Protein AF-A0A2D5PAM2-F1 (afdb_monomer_lite)

Secondary structure (DSSP, 8-state):
--SEEEEEEEEEEEEEE--TTS-SEEEEEEEEEEEEEETTPPTT--TTSHHHHHHHHHHHHHHTTTT-TTSPPEEEEEEEEEEEETTEEEEEEEEEE---TT--TT-TTTT-EEEEEEEEEETTEEEEEEEEEEE-SSHHHHHHHHHHHHHHHHHH------HHHHHHHHHHHHH-TT----S--PPP---PPEEEE--GGGT--SEEEEE--SPPPPPP-

Foldseek 3Di:
DDQKDKDWPDKDKDFADDPPVVPHTQKMKIKTKIKIFGPPQDPPFFCLFQQQVVLVVLLVVCCVAQVPLVDAHWWDFAPWAWDDDPPWIKTKGKIAGDDDPPDDCQDQSRLWIWIWIWTGQIRGIIIIIIIGMRGHPVSVVRNVVSVVVVVVVSVPDDDDHDPVSVVVSVVSCVVPVPGHHDRDDDIDPDDHFDWDQDDVVVVDDRIDTPGDDDDRRDRDD

Radius of gyration: 19.03 Å; chains: 1; bounding box: 45×53×52 Å

Sequence (221 aa):
DFLFNGLLPLRRNWELLGPFWHGQYLGRTEFSIVVERVDCLPEGMSCLNPDHFEQVILRFLFDKGPDSPDLIKKIAPVNWQVKQIGNQPWVLFEQRVWVKEGVPDRDITVANFRAYAATAIDDRYFLLLDFRNFGYTPSDISIANMNALKDQVIDSIRWQLSDAAQNRLKEVKDLWPDAKLSQHREPEDWVYPEWRDGDKQKGEPHIVILKRNTPPPEFEI

Structure (mmCIF, N/CA/C/O backbone):
data_AF-A0A2D5PAM2-F1
#
_entry.id   AF-A0A2D5PAM2-F1
#
loop_
_atom_site.group_PDB
_atom_site.id
_atom_site.type_symbol
_atom_site.label_atom_id
_atom_site.label_alt_id
_atom_site.label_comp_id
_atom_site.label_asym_id
_atom_site.label_entity_id
_atom_site.label_seq_id
_atom_site.pdbx_PDB_ins_code
_atom_site.Cartn_x
_atom_site.Cartn_y
_atom_site.Cartn_z
_atom_site.occupancy
_atom_site.B_iso_or_equiv
_atom_site.auth_seq_id
_atom_site.auth_comp_id
_atom_site.auth_asym_id
_atom_site.auth_atom_id
_atom_site.pdbx_PDB_model_num
ATOM 1 N N . ASP A 1 1 ? -5.047 -19.689 -4.600 1.00 52.59 1 ASP A N 1
ATOM 2 C CA . ASP A 1 1 ? -5.899 -18.650 -3.996 1.00 52.59 1 ASP A CA 1
ATOM 3 C C . ASP A 1 1 ? -5.123 -17.356 -3.880 1.00 52.59 1 ASP A C 1
ATOM 5 O O . ASP A 1 1 ? -3.939 -17.403 -3.566 1.00 52.59 1 ASP A O 1
ATOM 9 N N . PHE A 1 2 ? -5.741 -16.227 -4.231 1.00 65.88 2 PHE A N 1
ATOM 10 C CA . PHE A 1 2 ? -5.103 -14.916 -4.103 1.00 65.88 2 PHE A CA 1
ATOM 11 C C . PHE A 1 2 ? -5.013 -14.539 -2.622 1.00 65.88 2 PHE A C 1
ATOM 13 O O . PHE A 1 2 ? -6.000 -14.668 -1.903 1.00 65.88 2 PHE A O 1
ATOM 20 N N . LEU A 1 3 ? -3.842 -14.072 -2.175 1.00 78.69 3 LEU A N 1
ATOM 21 C CA . LEU A 1 3 ? -3.637 -13.618 -0.791 1.00 78.69 3 LEU A CA 1
ATOM 22 C C . LEU A 1 3 ? -4.479 -12.371 -0.474 1.00 78.69 3 LEU A C 1
ATOM 24 O O . LEU A 1 3 ? -4.946 -12.202 0.653 1.00 78.69 3 LEU A O 1
ATOM 28 N N . PHE A 1 4 ? -4.677 -11.536 -1.497 1.00 83.69 4 PHE A N 1
ATOM 29 C CA . PHE A 1 4 ? -5.432 -10.294 -1.454 1.00 83.69 4 PHE A CA 1
ATOM 30 C C . PHE A 1 4 ? -6.515 -10.307 -2.527 1.00 83.69 4 PHE A C 1
ATOM 32 O O . PHE A 1 4 ? -6.233 -10.585 -3.696 1.00 83.69 4 PHE A O 1
ATOM 39 N N . ASN A 1 5 ? -7.748 -10.013 -2.125 1.00 85.81 5 ASN A N 1
ATOM 40 C CA . ASN A 1 5 ? -8.889 -9.918 -3.027 1.00 85.81 5 ASN A CA 1
ATOM 41 C C . ASN A 1 5 ? -9.492 -8.513 -2.959 1.00 85.81 5 ASN A C 1
ATOM 43 O O . ASN A 1 5 ? -10.147 -8.156 -1.978 1.00 85.81 5 ASN A O 1
ATOM 47 N N . GLY A 1 6 ? -9.272 -7.743 -4.025 1.00 82.50 6 GLY A N 1
ATOM 48 C CA . GLY A 1 6 ? -9.661 -6.342 -4.117 1.00 82.50 6 GLY A CA 1
ATOM 49 C C . GLY A 1 6 ? -11.004 -6.123 -4.814 1.00 82.50 6 GLY A C 1
ATOM 50 O O . GLY A 1 6 ? -11.239 -6.621 -5.917 1.00 82.50 6 GLY A O 1
ATOM 51 N N . LEU A 1 7 ? -11.867 -5.305 -4.213 1.00 88.19 7 LEU A N 1
ATOM 52 C CA . LEU A 1 7 ? -13.011 -4.681 -4.882 1.00 88.19 7 LEU A CA 1
ATOM 53 C C . LEU A 1 7 ? -12.637 -3.246 -5.269 1.00 88.19 7 LEU A C 1
ATOM 55 O O . LEU A 1 7 ? -12.173 -2.491 -4.419 1.00 88.19 7 LEU A O 1
ATOM 59 N N . LEU A 1 8 ? -12.879 -2.853 -6.524 1.00 85.31 8 LEU A N 1
ATOM 60 C CA . LEU A 1 8 ? -12.582 -1.513 -7.047 1.00 85.31 8 LEU A CA 1
ATOM 61 C C . LEU A 1 8 ? -13.861 -0.656 -7.131 1.00 85.31 8 LEU A C 1
ATOM 63 O O . LEU A 1 8 ? -14.544 -0.678 -8.155 1.00 85.31 8 LEU A O 1
ATOM 67 N N . PRO A 1 9 ? -14.225 0.098 -6.078 1.00 78.75 9 PRO A N 1
ATOM 68 C CA . PRO A 1 9 ? -15.400 0.968 -6.098 1.00 78.75 9 PRO A CA 1
ATOM 69 C C . PRO A 1 9 ? -15.246 2.203 -6.994 1.00 78.75 9 PRO A C 1
ATOM 71 O O . PRO A 1 9 ? -16.246 2.728 -7.483 1.00 78.75 9 PRO A O 1
ATOM 74 N N . LEU A 1 10 ? -14.023 2.709 -7.195 1.00 92.00 10 LEU A N 1
ATOM 75 C CA . LEU A 1 10 ? -13.807 3.963 -7.915 1.00 92.00 10 LEU A CA 1
ATOM 76 C C . LEU A 1 10 ? -12.463 3.985 -8.637 1.00 92.00 10 LEU A C 1
ATOM 78 O O . LEU A 1 10 ? -11.444 3.577 -8.087 1.00 92.00 10 LEU A O 1
ATOM 82 N N . ARG A 1 11 ? -12.467 4.550 -9.852 1.00 92.62 11 ARG A N 1
ATOM 83 C CA . ARG A 1 11 ? -11.262 4.897 -10.611 1.00 92.62 11 ARG A CA 1
ATOM 84 C C . ARG A 1 11 ? -11.382 6.282 -11.246 1.00 92.62 11 ARG A C 1
ATOM 86 O O . ARG A 1 11 ? -12.450 6.669 -11.739 1.00 92.62 11 ARG A O 1
ATOM 93 N N . ARG A 1 12 ? -10.281 7.028 -11.243 1.00 92.12 12 ARG A N 1
ATOM 94 C CA . ARG A 1 12 ? -10.101 8.314 -11.929 1.00 92.12 12 ARG A CA 1
ATOM 95 C C . ARG A 1 12 ? -8.735 8.347 -12.599 1.00 92.12 12 ARG A C 1
ATOM 97 O O . ARG A 1 12 ? -7.825 7.626 -12.209 1.00 92.12 12 ARG A O 1
ATOM 104 N N . ASN A 1 13 ? -8.615 9.169 -13.631 1.00 92.88 13 ASN A N 1
ATOM 105 C CA . ASN A 1 13 ? -7.361 9.397 -14.332 1.00 92.88 13 ASN A CA 1
ATOM 106 C C . ASN A 1 13 ? -7.145 10.903 -14.439 1.00 92.88 13 ASN A C 1
ATOM 108 O O . ASN A 1 13 ? -8.091 11.626 -14.752 1.00 92.88 13 ASN A O 1
ATOM 112 N N . TRP A 1 14 ? -5.912 11.341 -14.221 1.00 92.00 14 TRP A N 1
ATOM 113 C CA . TRP A 1 14 ? -5.478 12.711 -14.459 1.00 92.00 14 TRP A CA 1
ATOM 114 C C . TRP A 1 14 ? -4.280 12.714 -15.387 1.00 92.00 14 TRP A C 1
ATOM 116 O O . TRP A 1 14 ? -3.366 11.908 -15.227 1.00 92.00 14 TRP A O 1
ATOM 126 N N . GLU A 1 15 ? -4.287 13.639 -16.336 1.00 87.69 15 GLU A N 1
ATOM 127 C CA . GLU A 1 15 ? -3.170 13.906 -17.234 1.00 87.69 15 GLU A CA 1
ATOM 128 C C . GLU A 1 15 ? -2.549 15.241 -16.833 1.00 87.69 15 GLU A C 1
ATOM 130 O O . GLU A 1 15 ? -3.246 16.246 -16.676 1.00 87.69 15 GLU A O 1
ATOM 135 N N . LEU A 1 16 ? -1.234 15.252 -16.637 1.00 79.44 16 LEU A N 1
ATOM 136 C CA . LEU A 1 16 ? -0.483 16.463 -16.339 1.00 79.44 16 LEU A CA 1
ATOM 137 C C . LEU A 1 16 ? -0.122 17.120 -17.664 1.00 79.44 16 LEU A C 1
ATOM 139 O O . LEU A 1 16 ? 0.740 16.628 -18.383 1.00 79.44 16 LEU A O 1
ATOM 143 N N . LEU A 1 17 ? -0.797 18.207 -18.023 1.00 78.94 17 LEU A N 1
ATOM 144 C CA . LEU A 1 17 ? -0.543 18.888 -19.289 1.00 78.94 17 LEU A CA 1
ATOM 145 C C . LEU A 1 17 ? 0.670 19.812 -19.181 1.00 78.94 17 LEU A C 1
ATOM 147 O O . LEU A 1 17 ? 0.834 20.546 -18.207 1.00 78.94 17 LEU A O 1
ATOM 151 N N . GLY A 1 18 ? 1.520 19.763 -20.205 1.00 71.88 18 GLY A N 1
ATOM 152 C CA . GLY A 1 18 ? 2.628 20.694 -20.363 1.00 71.88 18 GLY A CA 1
ATOM 153 C C . GLY A 1 18 ? 2.214 21.990 -21.053 1.00 71.88 18 GLY A C 1
ATOM 154 O O . GLY A 1 18 ? 1.025 22.252 -21.252 1.00 71.88 18 GLY A O 1
ATOM 155 N N . PRO A 1 19 ? 3.196 22.810 -21.456 1.00 73.88 19 PRO A N 1
ATOM 156 C CA . PRO A 1 19 ? 2.929 23.989 -22.262 1.00 73.88 19 PRO A CA 1
ATOM 157 C C . PRO A 1 19 ? 2.103 23.649 -23.507 1.00 73.88 19 PRO A C 1
ATOM 159 O O . PRO A 1 19 ? 2.319 22.612 -24.136 1.00 73.88 19 PRO A O 1
ATOM 162 N N . PHE A 1 20 ? 1.191 24.545 -23.895 1.00 72.12 20 PHE A N 1
ATOM 163 C CA . PHE A 1 20 ? 0.207 24.294 -24.958 1.00 72.12 20 PHE A CA 1
ATOM 164 C C . PHE A 1 20 ? 0.823 23.904 -26.315 1.00 72.12 20 PHE A C 1
ATOM 166 O O . PHE A 1 20 ? 0.163 23.265 -27.127 1.00 72.12 20 PHE A O 1
ATOM 173 N N . TRP A 1 21 ? 2.089 24.254 -26.564 1.00 75.50 21 TRP A N 1
ATOM 174 C CA . TRP A 1 21 ? 2.819 23.900 -27.785 1.00 75.50 21 TRP A CA 1
ATOM 175 C C . TRP A 1 21 ? 3.418 22.484 -27.784 1.00 75.50 21 TRP A C 1
ATOM 177 O O . TRP A 1 21 ? 3.879 22.029 -28.827 1.00 75.50 21 TRP A O 1
ATOM 187 N N . HIS A 1 22 ? 3.456 21.785 -26.646 1.00 69.75 22 HIS A N 1
ATOM 188 C CA . HIS A 1 22 ? 4.079 20.462 -26.540 1.00 69.75 22 HIS A CA 1
ATOM 189 C C . HIS A 1 22 ? 3.167 19.328 -27.039 1.00 69.75 22 HIS A C 1
ATOM 191 O O . HIS A 1 22 ? 3.661 18.272 -27.421 1.00 69.75 22 HIS A O 1
ATOM 197 N N . GLY A 1 23 ? 1.842 19.534 -27.057 1.00 66.75 23 GLY A N 1
ATOM 198 C CA . GLY A 1 23 ? 0.856 18.585 -27.599 1.00 66.75 23 GLY A CA 1
ATOM 199 C C . GLY A 1 23 ? 0.753 17.225 -26.885 1.00 66.75 23 GLY A C 1
ATOM 200 O O . GLY A 1 23 ? -0.088 16.416 -27.264 1.00 66.75 23 GLY A O 1
ATOM 201 N N . GLN A 1 24 ? 1.582 16.969 -25.866 1.00 67.62 24 GLN A N 1
ATOM 202 C CA . GLN A 1 24 ? 1.641 15.729 -25.086 1.00 67.62 24 GLN A CA 1
ATOM 203 C C . GLN A 1 24 ? 1.545 16.022 -23.583 1.00 67.62 24 GLN A C 1
ATOM 205 O O . GLN A 1 24 ? 1.943 17.095 -23.116 1.00 67.62 24 GLN A O 1
ATOM 210 N N . TYR A 1 25 ? 1.015 15.062 -22.820 1.00 70.06 25 TYR A N 1
ATOM 211 C CA . TYR A 1 25 ? 1.005 15.124 -21.361 1.00 70.06 25 TYR A CA 1
ATOM 212 C C . TYR A 1 25 ? 2.413 14.842 -20.796 1.00 70.06 25 TYR A C 1
ATOM 214 O O . TYR A 1 25 ? 3.130 13.969 -21.274 1.00 70.06 25 TYR A O 1
ATOM 222 N N . LEU A 1 26 ? 2.796 15.576 -19.751 1.00 76.19 26 LEU A N 1
ATOM 223 C CA . LEU A 1 26 ? 4.036 15.446 -18.969 1.00 76.19 26 LEU A CA 1
ATOM 224 C C . LEU A 1 26 ? 3.962 14.356 -17.885 1.00 76.19 26 LEU A C 1
ATOM 226 O O . LEU A 1 26 ? 4.880 14.191 -17.080 1.00 76.19 26 LEU A O 1
ATOM 230 N N . GLY A 1 27 ? 2.844 13.644 -17.827 1.00 84.31 27 GLY A N 1
ATOM 231 C CA . GLY A 1 27 ? 2.634 12.504 -16.954 1.00 84.31 27 GLY A CA 1
ATOM 232 C C . GLY A 1 27 ? 1.156 12.171 -16.821 1.00 84.31 27 GLY A C 1
ATOM 233 O O . GLY A 1 27 ? 0.284 12.920 -17.272 1.00 84.31 27 GLY A O 1
ATOM 234 N N . ARG A 1 28 ? 0.873 11.037 -16.195 1.00 90.38 28 ARG A N 1
ATOM 235 C CA . ARG A 1 28 ? -0.479 10.576 -15.907 1.00 90.38 28 ARG A CA 1
ATOM 236 C C . ARG A 1 28 ? -0.524 9.900 -14.545 1.00 90.38 28 ARG A C 1
ATOM 238 O O . ARG A 1 28 ? 0.290 9.028 -14.259 1.00 90.38 28 ARG A O 1
ATOM 245 N N . THR A 1 29 ? -1.539 10.230 -13.758 1.00 94.25 29 THR A N 1
ATOM 246 C CA . THR A 1 29 ? -1.872 9.521 -12.521 1.00 94.25 29 THR A CA 1
ATOM 247 C C . THR A 1 29 ? -3.177 8.772 -12.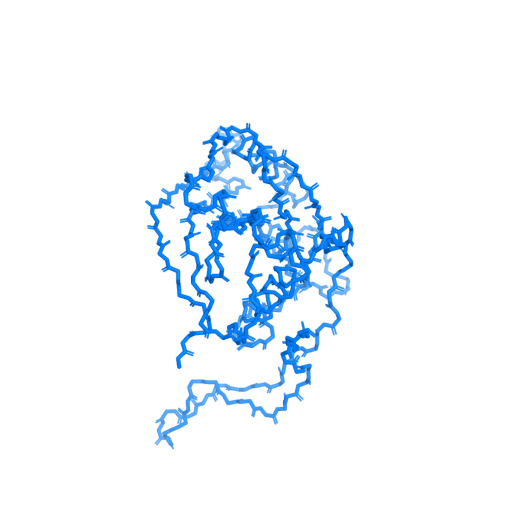729 1.00 94.25 29 THR A C 1
ATOM 249 O O . THR A 1 29 ? -4.220 9.373 -12.995 1.00 94.25 29 THR A O 1
ATOM 252 N N . GLU A 1 30 ? -3.134 7.450 -12.614 1.00 95.56 30 GLU A N 1
ATOM 253 C CA . GLU A 1 30 ? -4.338 6.644 -12.443 1.00 95.56 30 GLU A CA 1
ATOM 254 C C . GLU A 1 30 ? -4.571 6.445 -10.950 1.00 95.56 30 GLU A C 1
ATOM 256 O O . GLU A 1 30 ? -3.702 5.947 -10.243 1.00 95.56 30 GLU A O 1
ATOM 261 N N . PHE A 1 31 ? -5.748 6.823 -10.477 1.00 96.19 31 PHE A N 1
ATOM 262 C CA . PHE A 1 31 ? -6.144 6.662 -9.089 1.00 96.19 31 PHE A CA 1
ATOM 263 C C . PHE A 1 31 ? -7.285 5.680 -8.977 1.00 96.19 31 PHE A C 1
ATOM 265 O O . PHE A 1 31 ? -8.271 5.765 -9.718 1.00 96.19 31 PHE A O 1
ATOM 272 N N . SER A 1 32 ? -7.177 4.791 -8.006 1.00 96.19 32 SER A N 1
ATOM 273 C CA . SER A 1 32 ? -8.255 3.904 -7.615 1.00 96.19 32 SER A CA 1
ATOM 274 C C . SER A 1 32 ? -8.381 3.820 -6.110 1.00 96.19 32 SER A C 1
ATOM 276 O O . SER A 1 32 ? -7.396 3.836 -5.380 1.00 96.19 32 SER A O 1
ATOM 278 N N . ILE A 1 33 ? -9.624 3.679 -5.673 1.00 95.50 33 ILE A N 1
ATOM 279 C CA . ILE A 1 33 ? -9.946 3.232 -4.327 1.00 95.50 33 ILE A CA 1
ATOM 280 C C . ILE A 1 33 ? -10.181 1.733 -4.435 1.00 95.50 33 ILE A C 1
ATOM 282 O O . ILE A 1 33 ? -10.935 1.307 -5.313 1.00 95.50 33 ILE A O 1
ATOM 286 N N . VAL A 1 34 ? -9.541 0.957 -3.571 1.00 95.69 34 VAL A N 1
ATOM 287 C CA . VAL A 1 34 ? -9.648 -0.499 -3.516 1.00 95.69 34 VAL A CA 1
ATOM 288 C C . VAL A 1 34 ? -9.958 -0.908 -2.083 1.00 95.69 34 VAL A C 1
ATOM 290 O O . VAL A 1 34 ? -9.332 -0.420 -1.147 1.00 95.69 34 VAL A O 1
ATOM 293 N N . VAL A 1 35 ? -10.940 -1.784 -1.901 1.00 96.44 35 VAL A N 1
ATOM 294 C CA . VAL A 1 35 ? -11.149 -2.485 -0.630 1.00 96.44 35 VAL A CA 1
ATOM 295 C C . VAL A 1 35 ? -10.500 -3.847 -0.766 1.00 96.44 35 VAL A C 1
ATOM 297 O O . VAL A 1 35 ? -10.961 -4.660 -1.564 1.00 96.44 35 VAL A O 1
ATOM 300 N N . GLU A 1 36 ? -9.434 -4.075 -0.015 1.00 96.69 36 GLU A N 1
ATOM 301 C CA . GLU A 1 36 ? -8.652 -5.306 -0.051 1.00 96.69 36 GLU A CA 1
ATOM 302 C C . GLU A 1 36 ? -9.063 -6.221 1.100 1.00 96.69 36 GLU A C 1
ATOM 304 O O . GLU A 1 36 ? -9.081 -5.801 2.261 1.00 96.69 36 GLU A O 1
ATOM 309 N N . ARG A 1 37 ? -9.380 -7.478 0.776 1.00 96.56 37 ARG A N 1
ATOM 310 C CA . ARG A 1 37 ? -9.580 -8.553 1.753 1.00 96.56 37 ARG A CA 1
ATOM 311 C C . ARG A 1 37 ? -8.306 -9.375 1.903 1.00 96.56 37 ARG A C 1
ATOM 313 O O . ARG A 1 37 ? -7.760 -9.829 0.900 1.00 96.56 37 ARG A O 1
ATOM 320 N N . VAL A 1 38 ? -7.881 -9.612 3.139 1.00 95.50 38 VAL A N 1
ATOM 321 C CA . VAL A 1 38 ? -6.672 -10.374 3.481 1.00 95.50 38 VAL A CA 1
ATOM 322 C C . VAL A 1 38 ? -7.049 -11.803 3.869 1.00 95.50 38 VAL A C 1
ATOM 324 O O . VAL A 1 38 ? -7.431 -12.089 5.009 1.00 95.50 38 VAL A O 1
ATOM 327 N N . ASP A 1 39 ? -6.940 -12.721 2.914 1.00 93.19 39 ASP A N 1
ATOM 328 C CA . ASP A 1 39 ? -7.342 -14.119 3.122 1.00 93.19 39 ASP A CA 1
ATOM 329 C C . ASP A 1 39 ? -6.263 -14.939 3.836 1.00 93.19 39 ASP A C 1
ATOM 331 O O . ASP A 1 39 ? -6.567 -15.927 4.499 1.00 93.19 39 ASP A O 1
ATOM 335 N N . CYS A 1 40 ? -5.008 -14.493 3.772 1.00 90.06 40 CYS A N 1
ATOM 336 C CA . CYS A 1 40 ? -3.879 -15.148 4.426 1.00 90.06 40 CYS A CA 1
ATOM 337 C C . CYS A 1 40 ? -3.650 -14.729 5.884 1.00 90.06 40 CYS A C 1
ATOM 339 O O . CYS A 1 40 ? -2.709 -15.228 6.495 1.00 90.06 40 CYS A O 1
ATOM 341 N N . LEU A 1 41 ? -4.475 -13.830 6.437 1.00 94.06 41 LEU A N 1
ATOM 342 C CA . LEU A 1 41 ? -4.303 -13.354 7.808 1.00 94.06 41 LEU A CA 1
ATOM 343 C C . LEU A 1 41 ? -4.594 -14.495 8.810 1.00 94.06 41 LEU A C 1
ATOM 345 O O . LEU A 1 41 ? -5.709 -15.047 8.769 1.00 94.06 41 LEU A O 1
ATOM 349 N N . PRO A 1 42 ? -3.633 -14.857 9.685 1.00 94.56 42 PRO A N 1
ATOM 350 C CA . PRO A 1 42 ? -3.811 -15.899 10.691 1.00 94.56 42 PRO A CA 1
ATOM 351 C C . PRO A 1 42 ? -4.974 -15.629 11.644 1.00 94.56 42 PRO A C 1
ATOM 353 O O . PRO A 1 42 ? -5.406 -14.492 11.844 1.00 94.56 42 PRO A O 1
ATOM 356 N N . GLU A 1 43 ? -5.483 -16.695 12.256 1.00 93.06 43 GLU A N 1
ATOM 357 C CA . GLU A 1 43 ? -6.426 -16.568 13.363 1.00 93.06 43 GLU A CA 1
ATOM 358 C C . GLU A 1 43 ? -5.763 -15.840 14.543 1.00 93.06 43 GLU A C 1
ATOM 360 O O . GLU A 1 43 ? -4.590 -16.057 14.834 1.00 93.06 43 GLU A O 1
ATOM 365 N N . GLY A 1 44 ? -6.507 -14.948 15.199 1.00 92.50 44 GLY A N 1
ATOM 366 C CA . GLY A 1 44 ? -5.995 -14.105 16.285 1.00 92.50 44 GLY A CA 1
ATOM 367 C C . GLY A 1 44 ? -5.406 -12.767 15.830 1.00 92.50 44 GLY A C 1
ATOM 368 O O . GLY A 1 44 ? -5.318 -11.849 16.641 1.00 92.50 44 GLY A O 1
ATOM 369 N N . MET A 1 45 ? -5.097 -12.604 14.541 1.00 96.50 45 MET A N 1
ATOM 370 C CA . MET A 1 45 ? -4.674 -11.318 13.988 1.00 96.50 45 MET A CA 1
ATOM 371 C C . MET A 1 45 ? -5.854 -10.509 13.440 1.00 96.50 45 MET A C 1
ATOM 373 O O . MET A 1 45 ? -6.915 -11.034 13.103 1.00 96.50 45 MET A O 1
ATOM 377 N N . SER A 1 46 ? -5.649 -9.198 13.347 1.00 97.12 46 SER A N 1
ATOM 378 C CA . SER A 1 46 ? -6.642 -8.230 12.882 1.00 97.12 46 SER A CA 1
ATOM 379 C C . SER A 1 46 ? -5.930 -7.072 12.200 1.00 97.12 46 SER A C 1
ATOM 381 O O . SER A 1 46 ? -4.992 -6.527 12.774 1.00 97.12 46 SER A O 1
ATOM 383 N N . CYS A 1 47 ? -6.389 -6.643 11.024 1.00 97.69 47 CYS A N 1
ATOM 384 C CA . CYS A 1 47 ? -5.892 -5.416 10.401 1.00 97.69 47 CYS A CA 1
ATOM 385 C C . CYS A 1 47 ? -6.166 -4.173 11.264 1.00 97.69 47 CYS A C 1
ATOM 387 O O . CYS A 1 47 ? -5.494 -3.166 11.095 1.00 97.69 47 CYS A O 1
ATOM 389 N N . LEU A 1 48 ? -7.127 -4.205 12.192 1.00 97.19 48 LEU A N 1
ATOM 390 C CA . LEU A 1 48 ? -7.371 -3.082 13.104 1.00 97.19 48 LEU A CA 1
ATOM 391 C C . LEU A 1 48 ? -6.286 -2.955 14.184 1.00 97.19 48 LEU A C 1
ATOM 393 O O . LEU A 1 48 ? -6.192 -1.900 14.812 1.00 97.19 48 LEU A O 1
ATOM 397 N N . ASN A 1 49 ? -5.470 -3.994 14.393 1.00 97.44 49 ASN A N 1
ATOM 398 C CA . ASN A 1 49 ? -4.268 -3.912 15.214 1.00 97.44 49 ASN A CA 1
ATOM 399 C C . ASN A 1 49 ? -3.144 -3.260 14.375 1.00 97.44 49 ASN A C 1
ATOM 401 O O . ASN A 1 49 ? -2.791 -3.790 13.320 1.00 97.44 49 ASN A O 1
ATOM 405 N N . PRO A 1 50 ? -2.572 -2.130 14.829 1.00 96.88 50 PRO A N 1
ATOM 406 C CA . PRO A 1 50 ? -1.502 -1.418 14.131 1.00 96.88 50 PRO A CA 1
ATOM 407 C C . PRO A 1 50 ? -0.283 -2.268 13.730 1.00 96.88 50 PRO A C 1
ATOM 409 O O . PRO A 1 50 ? 0.184 -2.144 12.598 1.00 96.88 50 PRO A O 1
ATOM 412 N N . ASP A 1 51 ? 0.201 -3.142 14.614 1.00 96.94 51 ASP A N 1
ATOM 413 C CA . ASP A 1 51 ? 1.396 -3.963 14.377 1.00 96.94 51 ASP A CA 1
ATOM 414 C C . ASP A 1 51 ? 1.102 -5.027 13.314 1.00 96.94 51 ASP A C 1
ATOM 416 O O . ASP A 1 51 ? 1.845 -5.200 12.347 1.00 96.94 51 ASP A O 1
ATOM 420 N N . HIS A 1 52 ? -0.049 -5.691 13.439 1.00 97.75 52 HIS A N 1
ATOM 421 C CA . HIS A 1 52 ? -0.525 -6.66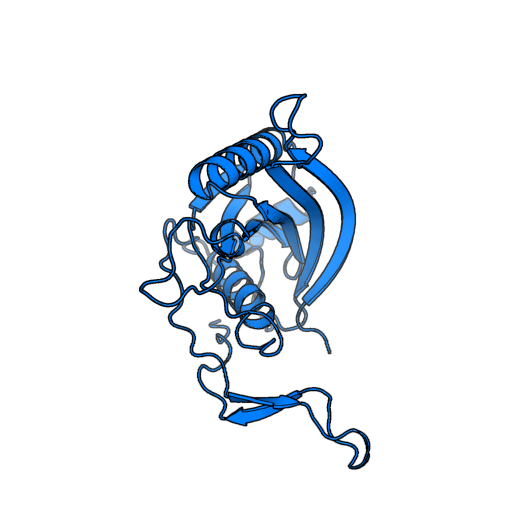1 12.454 1.00 97.75 52 HIS A CA 1
ATOM 422 C C . HIS A 1 52 ? -0.749 -6.002 11.086 1.00 97.75 52 HIS A C 1
ATOM 424 O O . HIS A 1 52 ? -0.447 -6.588 10.046 1.00 97.75 52 HIS A O 1
ATOM 430 N N . PHE A 1 53 ? -1.280 -4.777 11.066 1.00 97.81 53 PHE A N 1
ATOM 431 C CA . PHE A 1 53 ? -1.560 -4.061 9.825 1.00 97.81 53 PHE A CA 1
ATOM 432 C C . PHE A 1 53 ? -0.291 -3.714 9.051 1.00 97.81 53 PHE A C 1
ATOM 434 O O . PHE A 1 53 ? -0.263 -3.817 7.825 1.00 97.81 53 PHE A O 1
ATOM 441 N N . GLU A 1 54 ? 0.775 -3.351 9.755 1.00 97.44 54 GLU A N 1
ATOM 442 C CA . GLU A 1 54 ? 2.083 -3.122 9.150 1.00 97.44 54 GLU A CA 1
ATOM 443 C C . GLU A 1 54 ? 2.601 -4.384 8.448 1.00 97.44 54 GLU A C 1
ATOM 445 O O . GLU A 1 54 ? 2.990 -4.324 7.279 1.00 97.44 54 GLU A O 1
ATOM 450 N N . GLN A 1 55 ? 2.497 -5.545 9.101 1.00 97.25 55 GLN A N 1
ATOM 451 C CA . GLN A 1 55 ? 2.857 -6.832 8.497 1.00 97.25 55 GLN A CA 1
ATOM 452 C C . GLN A 1 55 ? 2.002 -7.144 7.257 1.00 97.25 55 GLN A C 1
ATOM 454 O O . GLN A 1 55 ? 2.517 -7.608 6.237 1.00 97.25 55 GLN A O 1
ATOM 459 N N . VAL A 1 56 ? 0.703 -6.829 7.298 1.00 97.69 56 VAL A N 1
ATOM 460 C CA . VAL A 1 56 ? -0.204 -6.956 6.144 1.00 97.69 56 VAL A CA 1
ATOM 461 C C . VAL A 1 56 ? 0.254 -6.083 4.974 1.00 97.69 56 VAL A C 1
ATOM 463 O O . VAL A 1 56 ? 0.292 -6.567 3.840 1.00 97.69 56 VAL A O 1
ATOM 466 N N . ILE A 1 57 ? 0.641 -4.829 5.225 1.00 97.56 57 ILE A N 1
ATOM 467 C CA . ILE A 1 57 ? 1.154 -3.921 4.187 1.00 97.56 57 ILE A CA 1
ATOM 468 C C . ILE A 1 57 ? 2.444 -4.474 3.574 1.00 97.56 57 ILE A C 1
ATOM 470 O O . ILE A 1 57 ? 2.585 -4.482 2.349 1.00 97.56 57 ILE A O 1
ATOM 474 N N . LEU A 1 58 ? 3.372 -4.978 4.388 1.00 97.12 58 LEU A N 1
ATOM 475 C CA . LEU A 1 58 ? 4.610 -5.582 3.886 1.00 97.12 58 LEU A CA 1
ATOM 476 C C . LEU A 1 58 ? 4.332 -6.824 3.048 1.00 97.12 58 LEU A C 1
ATOM 478 O O . LEU A 1 58 ? 4.921 -6.991 1.978 1.00 97.12 58 LEU A O 1
ATOM 482 N N . ARG A 1 59 ? 3.387 -7.662 3.479 1.00 96.25 59 ARG A N 1
ATOM 483 C CA . ARG A 1 59 ? 2.981 -8.840 2.715 1.00 96.25 59 ARG A CA 1
ATOM 484 C C . ARG A 1 59 ? 2.337 -8.461 1.381 1.00 96.25 59 ARG A C 1
ATOM 486 O O . ARG A 1 59 ? 2.635 -9.094 0.369 1.00 96.25 59 ARG A O 1
ATOM 493 N N . PHE A 1 60 ? 1.515 -7.414 1.363 1.00 95.75 60 PHE A N 1
ATOM 494 C CA . PHE A 1 60 ? 0.938 -6.843 0.143 1.00 95.75 60 PHE A CA 1
ATOM 495 C C . PHE A 1 60 ? 2.024 -6.323 -0.808 1.00 95.75 60 PHE A C 1
ATOM 497 O O . PHE A 1 60 ? 2.017 -6.617 -2.004 1.00 95.75 60 PHE A O 1
ATOM 504 N N . LEU A 1 61 ? 2.995 -5.575 -0.288 1.00 95.88 61 LEU A N 1
ATOM 505 C CA . LEU A 1 61 ? 4.097 -5.040 -1.081 1.00 95.88 61 LEU A CA 1
ATOM 506 C C . LEU A 1 61 ? 5.000 -6.147 -1.642 1.00 95.88 61 LEU A C 1
ATOM 508 O O . LEU A 1 61 ? 5.450 -6.022 -2.785 1.00 95.88 61 LEU A O 1
ATOM 512 N N . PHE A 1 62 ? 5.221 -7.218 -0.874 1.00 94.94 62 PHE A N 1
ATOM 513 C CA . PHE A 1 62 ? 5.988 -8.385 -1.304 1.00 94.94 62 PHE A CA 1
ATOM 514 C C . PHE A 1 62 ? 5.287 -9.127 -2.453 1.00 94.94 62 PHE A C 1
ATOM 516 O O . PHE A 1 62 ? 5.918 -9.424 -3.470 1.00 94.94 62 PHE A O 1
ATOM 523 N N . ASP A 1 63 ? 3.972 -9.349 -2.335 1.00 92.25 63 ASP A N 1
ATOM 524 C CA . ASP A 1 63 ? 3.128 -9.936 -3.391 1.00 92.25 63 ASP A CA 1
ATOM 525 C C . ASP A 1 63 ? 3.245 -9.141 -4.704 1.00 92.25 63 ASP A C 1
ATOM 527 O O . ASP A 1 63 ? 3.466 -9.703 -5.776 1.00 92.25 63 ASP A O 1
ATOM 531 N N . LYS A 1 64 ? 3.206 -7.803 -4.620 1.00 89.75 64 LYS A N 1
ATOM 532 C CA . LYS A 1 64 ? 3.338 -6.892 -5.776 1.00 89.75 64 LYS A CA 1
ATOM 533 C C . LYS A 1 64 ? 4.779 -6.625 -6.225 1.00 89.75 64 LYS A C 1
ATOM 535 O O . LYS A 1 64 ? 4.983 -5.786 -7.119 1.00 89.75 64 LYS A O 1
ATOM 540 N N . GLY A 1 65 ? 5.756 -7.269 -5.598 1.00 91.31 65 GLY A N 1
ATOM 541 C CA . GLY A 1 65 ? 7.182 -7.098 -5.842 1.00 91.31 65 GLY A CA 1
ATOM 542 C C . GLY A 1 65 ? 7.851 -8.455 -6.075 1.00 91.31 65 GLY A C 1
ATOM 543 O O . GLY A 1 65 ? 7.637 -9.028 -7.142 1.00 91.31 65 GLY A O 1
ATOM 544 N N . PRO A 1 66 ? 8.657 -8.975 -5.130 1.00 91.44 66 PRO A N 1
ATOM 545 C CA . PRO A 1 66 ? 9.400 -10.224 -5.303 1.00 91.44 66 PRO A CA 1
ATOM 546 C C . PRO A 1 66 ? 8.574 -11.456 -5.701 1.00 91.44 66 PRO A C 1
ATOM 548 O O . PRO A 1 66 ? 9.102 -12.302 -6.422 1.00 91.44 66 PRO A O 1
ATOM 551 N N . ASP A 1 67 ? 7.310 -11.566 -5.272 1.00 90.44 67 ASP A N 1
ATOM 552 C CA . ASP A 1 67 ? 6.445 -12.712 -5.617 1.00 90.44 67 ASP A CA 1
ATOM 553 C C . ASP A 1 67 ? 5.829 -12.609 -7.026 1.00 90.44 67 ASP A C 1
ATOM 555 O O . ASP A 1 67 ? 5.291 -13.580 -7.553 1.00 90.44 67 ASP A O 1
ATOM 559 N N . SER A 1 68 ? 5.968 -11.447 -7.671 1.00 88.88 68 SER A N 1
ATOM 560 C CA . SER A 1 68 ? 5.572 -11.189 -9.061 1.00 88.88 68 SER A CA 1
ATOM 561 C C . SER A 1 68 ? 6.813 -10.888 -9.917 1.00 88.88 68 SER A C 1
ATOM 563 O O . SER A 1 68 ? 7.035 -9.741 -10.318 1.00 88.88 68 SER A O 1
ATOM 565 N N . PRO A 1 69 ? 7.689 -11.879 -10.160 1.00 86.38 69 PRO A N 1
ATOM 566 C CA . PRO A 1 69 ? 9.030 -11.624 -10.683 1.00 86.38 69 PRO A CA 1
ATOM 567 C C . PRO A 1 69 ? 9.068 -11.262 -12.174 1.00 86.38 69 PRO A C 1
ATOM 569 O O . PRO A 1 69 ? 10.083 -10.753 -12.651 1.00 86.38 69 PRO A O 1
ATOM 572 N N . ASP A 1 70 ? 7.971 -11.486 -12.895 1.00 85.75 70 ASP A N 1
ATOM 573 C CA . ASP A 1 70 ? 7.732 -11.008 -14.259 1.00 85.75 70 ASP A CA 1
ATOM 574 C C . ASP A 1 70 ? 7.503 -9.492 -14.336 1.00 85.75 70 ASP A C 1
ATOM 576 O O . ASP A 1 70 ? 7.593 -8.894 -15.411 1.00 85.75 70 ASP A O 1
ATOM 580 N N . LEU A 1 71 ? 7.254 -8.844 -13.196 1.00 85.25 71 LEU A N 1
ATOM 581 C CA . LEU A 1 71 ? 7.183 -7.395 -13.100 1.00 85.25 71 LEU A CA 1
ATOM 582 C C . LEU A 1 71 ? 8.576 -6.773 -12.952 1.00 85.25 71 LEU A C 1
ATOM 584 O O . LEU A 1 71 ? 9.531 -7.371 -12.458 1.00 85.25 71 LEU A O 1
ATOM 588 N N . ILE A 1 72 ? 8.673 -5.499 -13.339 1.00 86.56 72 ILE A N 1
ATOM 589 C CA . ILE A 1 72 ? 9.866 -4.685 -13.088 1.00 86.56 72 ILE A CA 1
ATOM 590 C C . ILE A 1 72 ? 10.168 -4.695 -11.586 1.00 86.56 72 ILE A C 1
ATOM 592 O O . ILE A 1 72 ? 9.264 -4.485 -10.775 1.00 86.56 72 ILE A O 1
ATOM 596 N N . LYS A 1 73 ? 11.444 -4.893 -11.234 1.00 90.75 73 LYS A N 1
ATOM 597 C CA . LYS A 1 73 ? 11.919 -4.874 -9.847 1.00 90.75 73 LYS A CA 1
ATOM 598 C C . LYS A 1 73 ? 11.602 -3.535 -9.188 1.00 90.75 73 LYS A C 1
ATOM 600 O O . LYS A 1 73 ? 11.808 -2.476 -9.778 1.00 90.75 73 LYS A O 1
ATOM 605 N N . LYS A 1 74 ? 11.130 -3.589 -7.949 1.00 91.75 74 LYS A N 1
ATOM 606 C CA . LYS A 1 74 ? 10.742 -2.428 -7.146 1.00 91.75 74 LYS A CA 1
ATOM 607 C C . LYS A 1 74 ? 11.452 -2.433 -5.802 1.00 91.75 74 LYS A C 1
ATOM 609 O O . LYS A 1 74 ? 11.674 -3.502 -5.236 1.00 91.75 74 LYS A O 1
ATOM 614 N N . ILE A 1 75 ? 11.706 -1.236 -5.293 1.00 94.12 75 ILE A N 1
ATOM 615 C CA . ILE A 1 75 ? 12.048 -0.976 -3.894 1.00 94.12 75 ILE A CA 1
ATOM 616 C C . ILE A 1 75 ? 10.785 -0.517 -3.158 1.00 94.12 75 ILE A C 1
ATOM 618 O O . ILE A 1 75 ? 9.978 0.245 -3.711 1.00 94.12 75 ILE A O 1
ATOM 622 N N . ALA A 1 76 ? 10.571 -1.035 -1.951 1.00 95.56 76 ALA A N 1
ATOM 623 C CA . ALA A 1 76 ? 9.373 -0.773 -1.165 1.00 95.56 76 ALA A CA 1
ATOM 624 C C . ALA A 1 76 ? 9.559 -1.182 0.308 1.00 95.56 76 ALA A C 1
ATOM 626 O O . ALA A 1 76 ? 10.295 -2.131 0.556 1.00 95.56 76 ALA A O 1
ATOM 627 N N . PRO A 1 77 ? 8.837 -0.556 1.251 1.00 97.19 77 PRO A N 1
ATOM 628 C CA . PRO A 1 77 ? 8.156 0.724 1.081 1.00 97.19 77 PRO A CA 1
ATOM 629 C C . PRO A 1 77 ? 9.163 1.882 1.017 1.00 97.19 77 PRO A C 1
ATOM 631 O O . PRO A 1 77 ? 10.192 1.862 1.677 1.00 97.19 77 PRO A O 1
ATOM 634 N N . VAL A 1 78 ? 8.860 2.913 0.234 1.00 95.44 78 VAL A N 1
ATOM 635 C CA . VAL A 1 78 ? 9.610 4.183 0.215 1.00 95.44 78 VAL A CA 1
ATOM 636 C C . VAL A 1 78 ? 8.709 5.295 0.748 1.00 95.44 78 VAL A C 1
ATOM 638 O O . VAL A 1 78 ? 7.492 5.217 0.586 1.00 95.44 78 VAL A O 1
ATOM 641 N N . ASN A 1 79 ? 9.290 6.334 1.360 1.00 95.38 79 ASN A N 1
ATOM 642 C CA . ASN A 1 79 ? 8.554 7.490 1.891 1.00 95.38 79 ASN A CA 1
ATOM 643 C C . ASN A 1 79 ? 7.430 7.084 2.861 1.00 95.38 79 ASN A C 1
ATOM 645 O O . ASN A 1 79 ? 6.323 7.619 2.796 1.00 95.38 79 ASN A O 1
ATOM 649 N N . TRP A 1 80 ? 7.717 6.116 3.736 1.00 97.62 80 TRP A N 1
ATOM 650 C CA . TRP A 1 80 ? 6.772 5.646 4.742 1.00 97.62 80 TRP A CA 1
ATOM 651 C C . TRP A 1 80 ? 6.434 6.754 5.737 1.00 97.62 80 TRP A C 1
ATOM 653 O O . TRP A 1 80 ? 7.329 7.326 6.363 1.00 97.62 80 TRP A O 1
ATOM 663 N N . GLN A 1 81 ? 5.146 7.034 5.900 1.00 96.44 81 GLN A N 1
ATOM 664 C CA . GLN A 1 81 ? 4.634 8.033 6.830 1.00 96.44 81 GLN A CA 1
ATOM 665 C C . GLN A 1 81 ? 3.290 7.588 7.397 1.00 96.44 81 GLN A C 1
ATOM 667 O O . GLN A 1 81 ? 2.467 7.005 6.694 1.00 96.44 81 GLN A O 1
ATOM 672 N N . VAL A 1 82 ? 3.025 7.933 8.654 1.00 96.75 82 VAL A N 1
ATOM 673 C CA . VAL A 1 82 ? 1.708 7.740 9.269 1.00 96.75 82 VAL A CA 1
ATOM 674 C C . VAL A 1 82 ? 1.032 9.096 9.420 1.00 96.75 82 VAL A C 1
ATOM 676 O O . VAL A 1 82 ? 1.571 10.006 10.046 1.00 96.75 82 VAL A O 1
ATOM 679 N N . LYS A 1 83 ? -0.165 9.237 8.851 1.00 94.00 83 LYS A N 1
ATOM 680 C CA . LYS A 1 83 ? -0.980 10.452 8.935 1.00 94.00 83 LYS A CA 1
ATOM 681 C C . LYS A 1 83 ? -2.306 10.155 9.611 1.00 94.00 83 LYS A C 1
ATOM 683 O O . LYS A 1 83 ? -2.965 9.167 9.309 1.00 94.00 83 LYS A O 1
ATOM 688 N N . GLN A 1 84 ? -2.734 11.047 10.493 1.00 92.44 84 GLN A N 1
ATOM 689 C CA . GLN A 1 84 ? -4.062 10.974 11.083 1.00 92.44 84 GLN A CA 1
ATOM 690 C C . GLN A 1 84 ? -5.083 11.611 10.127 1.00 92.44 84 GLN A C 1
ATOM 692 O O . GLN A 1 84 ? -4.988 12.803 9.835 1.00 92.44 84 GLN A O 1
ATOM 697 N N . ILE A 1 85 ? -6.056 10.835 9.639 1.00 90.56 85 ILE A N 1
ATOM 698 C CA . ILE A 1 85 ? -7.149 11.341 8.790 1.00 90.56 85 ILE A CA 1
ATOM 699 C C . ILE A 1 85 ? -8.473 10.953 9.441 1.00 90.56 85 ILE A C 1
ATOM 701 O O . ILE A 1 85 ? -8.876 9.786 9.445 1.00 90.56 85 ILE A O 1
ATOM 705 N N . GLY A 1 86 ? -9.144 11.947 10.028 1.00 85.88 86 GLY A N 1
ATOM 706 C CA . GLY A 1 86 ? -10.247 11.699 10.953 1.00 85.88 86 GLY A CA 1
ATOM 707 C C . GLY A 1 86 ? -9.746 10.990 12.215 1.00 85.88 86 GLY A C 1
ATOM 708 O O . GLY A 1 86 ? -8.712 11.354 12.774 1.00 85.88 86 GLY A O 1
ATOM 709 N N . ASN A 1 87 ? -10.454 9.947 12.651 1.00 85.12 87 ASN A N 1
ATOM 710 C CA . ASN A 1 87 ? -10.138 9.211 13.884 1.00 85.12 87 ASN A CA 1
ATOM 711 C C . ASN A 1 87 ? -9.286 7.950 13.668 1.00 85.12 87 ASN A C 1
ATOM 713 O O . ASN A 1 87 ? -9.069 7.196 14.613 1.00 85.12 87 ASN A O 1
ATOM 717 N N . GLN A 1 88 ? -8.764 7.739 12.460 1.00 90.44 88 GLN A N 1
ATOM 718 C CA . GLN A 1 88 ? -7.996 6.548 12.117 1.00 90.44 88 GLN A CA 1
ATOM 719 C C . GLN A 1 88 ? -6.631 6.920 11.507 1.00 90.44 88 GLN A C 1
ATOM 721 O O . GLN A 1 88 ? -6.554 7.873 10.720 1.00 90.44 88 GLN A O 1
ATOM 726 N N . PRO A 1 89 ? -5.557 6.181 11.839 1.00 94.50 89 PRO A N 1
ATOM 727 C CA . PRO A 1 89 ? -4.279 6.337 11.167 1.00 94.50 89 PRO A CA 1
ATOM 728 C C . PRO A 1 89 ? -4.336 5.814 9.729 1.00 94.50 89 PRO A C 1
ATOM 730 O O . PRO A 1 89 ? -4.978 4.806 9.418 1.00 94.50 89 PRO A O 1
ATOM 733 N N . TRP A 1 90 ? -3.621 6.509 8.858 1.00 96.69 90 TRP A N 1
ATOM 734 C CA . TRP A 1 90 ? -3.372 6.140 7.477 1.00 96.69 90 TRP A CA 1
ATOM 735 C C . TRP A 1 90 ? -1.880 5.979 7.269 1.00 96.69 90 TRP A C 1
ATOM 737 O O . TRP A 1 90 ? -1.103 6.860 7.633 1.00 96.69 90 TRP A O 1
ATOM 747 N N . VAL A 1 91 ? -1.495 4.870 6.655 1.00 98.00 91 VAL A N 1
ATOM 748 C CA . VAL A 1 91 ? -0.113 4.606 6.275 1.00 98.00 91 VAL A CA 1
ATOM 749 C C . VAL A 1 91 ? 0.069 5.024 4.827 1.00 98.00 91 VAL A C 1
ATOM 751 O O . VAL A 1 91 ? -0.580 4.483 3.933 1.00 98.00 91 VAL A O 1
ATOM 754 N N . LEU A 1 92 ? 0.935 6.000 4.599 1.00 97.69 92 LEU A N 1
ATOM 755 C CA . LEU A 1 92 ? 1.326 6.480 3.285 1.00 97.69 92 LEU A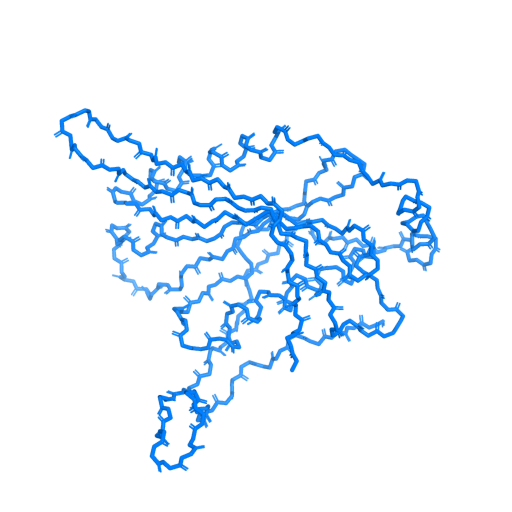 CA 1
ATOM 756 C C . LEU A 1 92 ? 2.682 5.870 2.946 1.00 97.69 92 LEU A C 1
ATOM 758 O O . LEU A 1 92 ? 3.599 5.907 3.761 1.00 97.69 92 LEU A O 1
ATOM 762 N N . PHE A 1 93 ? 2.807 5.298 1.755 1.00 97.75 93 PHE A N 1
ATOM 763 C CA . PHE A 1 93 ? 4.045 4.666 1.300 1.00 97.75 93 PHE A CA 1
ATOM 764 C C . PHE A 1 93 ? 4.070 4.557 -0.221 1.00 97.75 93 PHE A C 1
ATOM 766 O O . PHE A 1 93 ? 3.058 4.723 -0.900 1.00 97.75 93 PHE A O 1
ATOM 773 N N . GLU A 1 94 ? 5.235 4.256 -0.775 1.00 96.94 94 GLU A N 1
ATOM 774 C CA . GLU A 1 94 ? 5.446 4.162 -2.212 1.00 96.94 94 GLU A CA 1
ATOM 775 C C . GLU A 1 94 ? 6.175 2.876 -2.604 1.00 96.94 94 GLU A C 1
ATOM 777 O O . GLU A 1 94 ? 6.944 2.300 -1.833 1.00 96.94 94 GLU A O 1
ATOM 782 N N . GLN A 1 95 ? 5.958 2.454 -3.847 1.00 95.25 95 GLN A N 1
ATOM 783 C CA . GLN A 1 95 ? 6.808 1.505 -4.554 1.00 95.25 95 GLN A CA 1
ATOM 784 C C . GLN A 1 95 ? 7.492 2.233 -5.704 1.00 95.25 95 GLN A C 1
ATOM 786 O O . GLN A 1 95 ? 6.828 2.747 -6.612 1.00 95.25 95 GLN A O 1
ATOM 791 N N . ARG A 1 96 ? 8.822 2.247 -5.686 1.00 92.56 96 ARG A N 1
ATOM 792 C CA . ARG A 1 96 ? 9.645 2.874 -6.726 1.00 92.56 96 ARG A CA 1
ATOM 793 C C . ARG A 1 96 ? 10.304 1.785 -7.567 1.00 92.56 96 ARG A C 1
ATOM 795 O O . ARG A 1 96 ? 10.573 0.697 -7.064 1.00 92.56 96 ARG A O 1
ATOM 802 N N . VAL A 1 97 ? 10.544 2.052 -8.848 1.00 89.38 97 VAL A N 1
ATOM 803 C CA . VAL A 1 97 ? 11.319 1.137 -9.698 1.00 89.38 97 VAL A CA 1
ATOM 804 C C . VAL A 1 97 ? 12.741 1.042 -9.145 1.00 89.38 97 VAL A C 1
ATOM 806 O O . VAL A 1 97 ? 13.343 2.060 -8.813 1.00 89.38 97 VAL A O 1
ATOM 809 N N . TRP A 1 98 ? 13.277 -0.174 -9.031 1.00 85.62 98 TRP A N 1
ATOM 810 C CA . TRP A 1 98 ? 14.694 -0.359 -8.745 1.00 85.62 98 TRP A CA 1
ATOM 811 C C . TRP A 1 98 ? 15.486 0.029 -9.988 1.00 85.62 98 TRP A C 1
ATOM 813 O O . TRP A 1 98 ? 15.336 -0.578 -11.052 1.00 85.62 98 TRP A O 1
ATOM 823 N N . VAL A 1 99 ? 16.323 1.045 -9.845 1.00 80.19 99 VAL A N 1
ATOM 824 C CA . VAL A 1 99 ? 17.167 1.556 -10.916 1.00 80.19 99 VAL A CA 1
ATOM 825 C C . VAL A 1 99 ? 18.612 1.283 -10.526 1.00 80.19 99 VAL A C 1
ATOM 827 O O . VAL A 1 99 ? 19.037 1.603 -9.418 1.00 80.19 99 VAL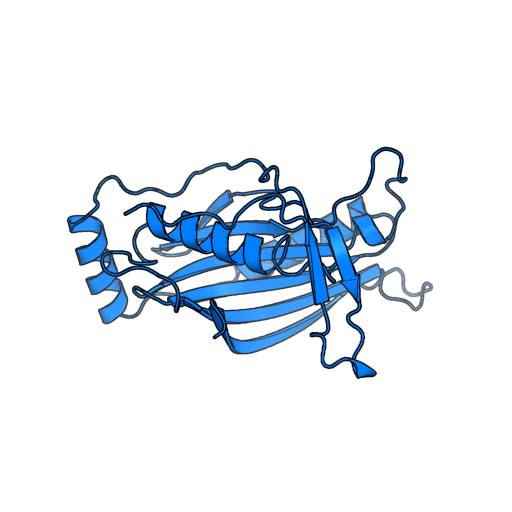 A O 1
ATOM 830 N N . LYS A 1 100 ? 19.365 0.638 -11.421 1.00 72.3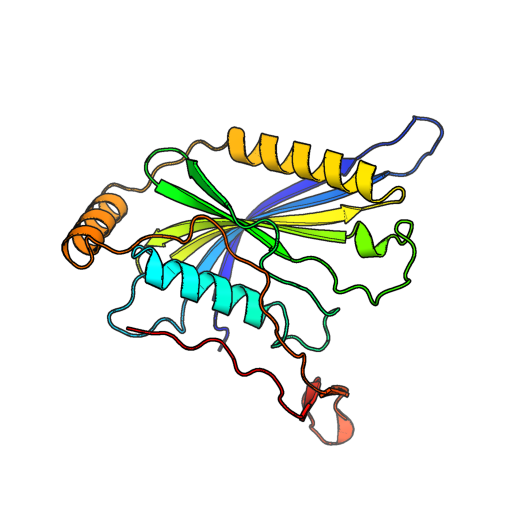8 100 LYS A N 1
ATOM 831 C CA . LYS A 1 100 ? 20.779 0.339 -11.184 1.00 72.38 100 LYS A CA 1
ATOM 832 C C . LYS A 1 100 ? 21.570 1.645 -11.050 1.00 72.38 100 LYS A C 1
ATOM 834 O O . LYS A 1 100 ? 21.313 2.595 -11.788 1.00 72.38 100 LYS A O 1
ATOM 839 N N . GLU A 1 101 ? 22.566 1.666 -10.166 1.00 68.50 101 GLU A N 1
ATOM 840 C CA . GLU A 1 101 ? 23.497 2.794 -10.058 1.00 68.50 101 GLU A CA 1
ATOM 841 C C . GLU A 1 101 ? 24.077 3.180 -11.430 1.00 68.50 101 GLU A C 1
ATOM 843 O O . GLU A 1 101 ? 24.489 2.320 -12.217 1.00 68.50 101 GLU A O 1
ATOM 848 N N . GLY A 1 102 ? 24.099 4.485 -11.713 1.00 64.69 102 GLY A N 1
ATOM 849 C CA . GLY A 1 102 ? 24.627 5.053 -12.956 1.00 64.69 102 GLY A CA 1
ATOM 850 C C . GLY A 1 102 ? 23.603 5.265 -14.076 1.00 64.69 102 GLY A C 1
ATOM 851 O O . GLY A 1 102 ? 23.973 5.798 -15.123 1.00 64.69 102 GLY A O 1
ATOM 852 N N . VAL A 1 103 ? 22.331 4.899 -13.887 1.00 64.62 103 VAL A N 1
ATOM 853 C CA . VAL A 1 103 ? 21.257 5.343 -14.791 1.00 64.62 103 VAL A CA 1
ATOM 854 C C . VAL A 1 103 ? 21.016 6.844 -14.572 1.00 64.62 103 VAL A C 1
ATOM 856 O O . VAL A 1 103 ? 20.876 7.265 -13.425 1.00 64.62 103 VAL A O 1
ATOM 859 N N . PRO A 1 104 ? 20.975 7.670 -15.633 1.00 63.91 104 PRO A N 1
ATOM 860 C CA . PRO A 1 104 ? 20.749 9.103 -15.485 1.00 63.91 104 PRO A CA 1
ATOM 861 C C . PRO A 1 104 ? 19.378 9.407 -14.869 1.00 63.91 104 PRO A C 1
ATOM 863 O O . PRO A 1 104 ? 18.381 8.812 -15.272 1.00 63.91 104 PRO A O 1
ATOM 866 N N . ASP A 1 105 ? 19.293 10.440 -14.028 1.00 59.81 105 ASP A N 1
ATOM 867 C CA . ASP A 1 105 ? 18.026 10.937 -13.449 1.00 59.81 105 ASP A CA 1
ATOM 868 C C . ASP A 1 105 ? 16.961 11.295 -14.504 1.00 59.81 105 ASP A C 1
ATOM 870 O O . ASP A 1 105 ? 15.770 11.400 -14.213 1.00 59.81 105 ASP A O 1
ATOM 874 N N . ARG A 1 106 ? 17.381 11.475 -15.762 1.00 58.78 106 ARG A N 1
ATOM 875 C CA . ARG A 1 106 ? 16.516 11.732 -16.921 1.00 58.78 106 ARG A CA 1
ATOM 876 C C . ARG A 1 106 ? 15.915 10.469 -17.536 1.00 58.78 106 ARG A C 1
ATOM 878 O O . ARG A 1 106 ? 15.383 10.551 -18.637 1.00 58.78 106 ARG A O 1
ATOM 885 N N . ASP A 1 107 ? 16.009 9.313 -16.896 1.00 68.25 107 ASP A N 1
ATOM 886 C CA . ASP A 1 107 ? 15.299 8.129 -17.365 1.00 68.25 107 ASP A CA 1
ATOM 887 C C . ASP A 1 107 ? 13.816 8.210 -16.964 1.00 68.25 107 ASP A C 1
ATOM 889 O O . ASP A 1 107 ? 13.464 8.419 -15.801 1.00 68.25 107 ASP A O 1
ATOM 893 N N . ILE A 1 108 ? 12.925 8.038 -17.941 1.00 72.81 108 ILE A N 1
ATOM 894 C CA . ILE A 1 108 ? 11.471 8.041 -17.735 1.00 72.81 108 ILE A CA 1
ATOM 895 C C . ILE A 1 108 ? 11.016 6.956 -16.746 1.00 72.81 108 ILE A C 1
ATOM 897 O O . ILE A 1 108 ? 9.991 7.107 -16.083 1.00 72.81 108 ILE A O 1
ATOM 901 N N . THR A 1 109 ? 11.781 5.873 -16.599 1.00 76.81 109 THR A N 1
ATOM 902 C CA . THR A 1 109 ? 11.491 4.799 -15.644 1.00 76.81 109 THR A CA 1
ATOM 903 C C . THR A 1 109 ? 11.583 5.262 -14.192 1.00 76.81 109 THR A C 1
ATOM 905 O O . THR A 1 109 ? 10.792 4.792 -13.377 1.00 76.81 109 THR A O 1
ATOM 908 N N . VAL A 1 110 ? 12.451 6.234 -13.882 1.00 81.00 110 VAL A N 1
ATOM 909 C CA . VAL A 1 110 ? 12.578 6.852 -12.546 1.00 81.00 110 VAL A CA 1
ATOM 910 C C . VAL A 1 110 ? 11.315 7.640 -12.189 1.00 81.00 110 VAL A C 1
ATOM 912 O O . VAL A 1 110 ? 10.901 7.688 -11.030 1.00 81.00 110 VAL A O 1
ATOM 915 N N . ALA A 1 111 ? 10.669 8.233 -13.195 1.00 84.88 111 ALA A N 1
ATOM 916 C CA . ALA A 1 111 ? 9.455 9.022 -13.021 1.00 84.88 111 ALA A CA 1
ATOM 917 C C . ALA A 1 111 ? 8.202 8.150 -12.795 1.00 84.88 111 ALA A C 1
ATOM 919 O O . ALA A 1 111 ? 7.166 8.663 -12.369 1.00 84.88 111 ALA A O 1
ATOM 920 N N . ASN A 1 112 ? 8.286 6.839 -13.049 1.00 90.25 112 ASN A N 1
ATOM 921 C CA . ASN A 1 112 ? 7.199 5.894 -12.817 1.00 90.25 112 ASN A CA 1
ATOM 922 C C . ASN A 1 112 ? 7.257 5.340 -11.392 1.00 90.25 112 ASN A C 1
ATOM 924 O O . ASN A 1 112 ? 8.259 4.770 -10.961 1.00 90.25 112 ASN A O 1
ATOM 928 N N . PHE A 1 113 ? 6.150 5.443 -10.665 1.00 93.38 113 PHE A N 1
ATOM 929 C CA . PHE A 1 113 ? 6.051 4.901 -9.314 1.00 93.38 113 PHE A CA 1
ATOM 930 C C . PHE A 1 113 ? 4.610 4.578 -8.949 1.00 93.38 113 PHE A C 1
ATOM 932 O O . PHE A 1 113 ? 3.665 4.946 -9.649 1.00 93.38 113 PHE A O 1
ATOM 939 N N . ARG A 1 114 ? 4.431 3.869 -7.841 1.00 95.62 114 ARG A N 1
ATOM 940 C CA . ARG A 1 114 ? 3.127 3.757 -7.195 1.00 95.62 114 ARG A CA 1
ATOM 941 C C . ARG A 1 114 ? 3.191 4.415 -5.837 1.00 95.62 114 ARG A C 1
ATOM 943 O O . ARG A 1 114 ? 4.167 4.218 -5.119 1.00 95.62 114 ARG A O 1
ATOM 950 N N . ALA A 1 115 ? 2.169 5.180 -5.503 1.00 97.31 115 ALA A N 1
ATOM 951 C CA . ALA A 1 115 ? 1.970 5.690 -4.161 1.00 97.31 115 ALA A CA 1
ATOM 952 C C . ALA A 1 115 ? 0.678 5.116 -3.602 1.00 97.31 115 ALA A C 1
ATOM 954 O O . ALA A 1 115 ? -0.290 4.905 -4.332 1.00 97.31 115 ALA A O 1
ATOM 955 N N . TYR A 1 116 ? 0.682 4.876 -2.304 1.00 97.75 116 TYR A N 1
ATOM 956 C CA . TYR A 1 116 ? -0.413 4.266 -1.590 1.00 97.75 116 TYR A CA 1
ATOM 957 C C . TYR A 1 116 ? -0.754 5.088 -0.358 1.00 97.75 116 TYR A C 1
ATOM 959 O O . TYR A 1 116 ? 0.127 5.667 0.278 1.00 97.75 116 TYR A O 1
ATOM 967 N N . ALA A 1 117 ? -2.033 5.097 -0.006 1.00 97.56 117 ALA A N 1
ATOM 968 C CA . ALA A 1 117 ? -2.472 5.409 1.344 1.00 97.56 117 ALA A CA 1
ATOM 969 C C . ALA A 1 117 ? -3.418 4.298 1.801 1.00 97.56 117 ALA A C 1
ATOM 971 O O . ALA A 1 117 ? -4.401 4.008 1.117 1.00 97.56 117 ALA A O 1
ATOM 972 N N . ALA A 1 118 ? -3.103 3.660 2.922 1.00 97.88 118 ALA A N 1
ATOM 973 C CA . ALA A 1 118 ? -3.819 2.494 3.416 1.00 97.88 118 ALA A CA 1
ATOM 974 C C . ALA A 1 118 ? -4.349 2.725 4.830 1.00 97.88 118 ALA A C 1
ATOM 976 O O . ALA A 1 118 ? -3.673 3.318 5.672 1.00 97.88 118 ALA A O 1
ATOM 977 N N . THR A 1 119 ? -5.544 2.218 5.111 1.00 97.50 119 THR A N 1
ATOM 978 C CA . THR A 1 119 ? -6.104 2.208 6.463 1.00 97.50 119 THR A CA 1
ATOM 979 C C . THR A 1 119 ? -6.970 0.976 6.676 1.00 97.50 119 THR A C 1
ATOM 981 O O . THR A 1 119 ? -7.691 0.549 5.773 1.00 97.50 119 THR A O 1
ATOM 984 N N . ALA A 1 120 ? -6.902 0.389 7.864 1.00 97.31 120 ALA A N 1
ATOM 985 C CA . ALA A 1 120 ? -7.738 -0.745 8.217 1.00 97.31 120 ALA A CA 1
ATOM 986 C C . ALA A 1 120 ? -9.198 -0.321 8.405 1.00 97.31 120 ALA A C 1
ATOM 988 O O . ALA A 1 120 ? -9.480 0.729 8.989 1.00 97.31 120 ALA A O 1
ATOM 989 N N . ILE A 1 121 ? -10.117 -1.153 7.918 1.00 96.00 121 ILE A N 1
ATOM 990 C CA . ILE A 1 121 ? -11.562 -0.914 8.032 1.00 96.00 121 ILE A CA 1
ATOM 991 C C . ILE A 1 121 ? -12.300 -2.037 8.765 1.00 96.00 121 ILE A C 1
ATOM 993 O O . ILE A 1 121 ? -13.422 -1.814 9.211 1.00 96.00 121 ILE A O 1
ATOM 997 N N . ASP A 1 122 ? -11.677 -3.210 8.903 1.00 96.12 122 ASP A N 1
ATOM 998 C CA . ASP A 1 122 ? -12.180 -4.366 9.653 1.00 96.12 122 ASP A CA 1
ATOM 999 C C . ASP A 1 122 ? -11.019 -5.347 9.938 1.00 96.12 122 ASP A C 1
ATOM 1001 O O . ASP A 1 122 ? -9.897 -5.121 9.488 1.00 96.12 122 ASP A O 1
ATOM 1005 N N . ASP A 1 123 ? -11.273 -6.463 10.621 1.00 96.75 123 ASP A N 1
ATOM 1006 C CA . ASP A 1 123 ? -10.266 -7.466 10.995 1.00 96.75 123 ASP A CA 1
ATOM 1007 C C . ASP A 1 123 ? -9.523 -8.064 9.794 1.00 96.75 123 ASP A C 1
ATOM 1009 O O . ASP A 1 123 ? -8.341 -8.377 9.897 1.00 96.75 123 ASP A O 1
ATOM 1013 N N . ARG A 1 124 ? -10.195 -8.213 8.648 1.00 96.94 124 ARG A N 1
ATOM 1014 C CA . ARG A 1 124 ? -9.618 -8.786 7.416 1.00 96.94 124 ARG A CA 1
ATOM 1015 C C . ARG A 1 124 ? -9.661 -7.842 6.225 1.00 96.94 124 ARG A C 1
ATOM 1017 O O . ARG A 1 124 ? -9.430 -8.283 5.101 1.00 96.94 124 ARG A O 1
ATOM 1024 N N . TYR A 1 125 ? -9.998 -6.576 6.446 1.00 96.94 125 TYR A N 1
ATOM 1025 C CA . TYR A 1 125 ? -10.208 -5.631 5.360 1.00 96.94 125 TYR A CA 1
ATOM 1026 C C . TYR A 1 125 ? -9.461 -4.332 5.600 1.00 96.94 125 TYR A C 1
ATOM 1028 O O . TYR A 1 125 ? -9.483 -3.761 6.694 1.00 96.94 125 TYR A O 1
ATOM 1036 N N . PHE A 1 126 ? -8.872 -3.814 4.531 1.00 97.38 126 PHE A N 1
ATOM 1037 C CA . PHE A 1 126 ? -8.319 -2.472 4.515 1.00 97.38 126 PHE A CA 1
ATOM 1038 C C . PHE A 1 126 ? -8.722 -1.727 3.249 1.00 97.38 126 PHE A C 1
ATOM 1040 O O . PHE A 1 126 ? -8.983 -2.308 2.195 1.00 97.38 126 PHE A O 1
ATOM 1047 N N . LEU A 1 127 ? -8.805 -0.411 3.379 1.00 96.62 127 LEU A N 1
ATOM 1048 C CA . LEU A 1 127 ? -9.002 0.506 2.275 1.00 96.62 127 LEU A CA 1
ATOM 1049 C C . LEU A 1 127 ? -7.631 0.937 1.761 1.00 96.62 127 LEU A C 1
ATOM 1051 O O . LEU A 1 127 ? -6.775 1.348 2.544 1.00 96.62 127 LEU A O 1
ATOM 1055 N N . LEU A 1 128 ? -7.445 0.869 0.449 1.00 97.12 128 LEU A N 1
ATOM 1056 C CA . LEU A 1 128 ? -6.230 1.258 -0.245 1.00 97.12 128 LEU A CA 1
ATOM 1057 C C . LEU A 1 128 ? -6.554 2.304 -1.307 1.00 97.12 128 LEU A C 1
ATOM 1059 O O . LEU A 1 128 ? -7.369 2.088 -2.204 1.00 97.12 128 LEU A O 1
ATOM 1063 N N . LEU A 1 129 ? -5.881 3.439 -1.223 1.00 97.06 129 LEU A N 1
ATOM 1064 C CA . LEU A 1 129 ? -5.815 4.422 -2.291 1.00 97.06 129 LEU A CA 1
ATOM 1065 C C . LEU A 1 129 ? -4.574 4.116 -3.116 1.00 97.06 129 LEU A C 1
ATOM 1067 O O . LEU A 1 129 ? -3.470 4.336 -2.632 1.00 97.06 129 LEU A O 1
ATOM 1071 N N . ASP A 1 130 ? -4.747 3.592 -4.324 1.00 97.19 130 ASP A N 1
ATOM 1072 C CA . ASP A 1 130 ? -3.651 3.283 -5.249 1.00 97.19 130 ASP A CA 1
ATOM 1073 C C . ASP A 1 130 ? -3.516 4.418 -6.266 1.00 97.19 130 ASP A C 1
ATOM 1075 O O . ASP A 1 130 ? -4.445 4.697 -7.029 1.00 97.19 130 ASP A O 1
ATOM 1079 N N . PHE A 1 131 ? -2.358 5.073 -6.260 1.00 97.31 131 PHE A N 1
ATOM 1080 C CA . PHE A 1 131 ? -1.949 6.072 -7.234 1.00 97.31 131 PHE A CA 1
ATOM 1081 C C . PHE A 1 131 ? -0.857 5.471 -8.112 1.00 97.31 131 PHE A C 1
ATOM 1083 O O . PHE A 1 131 ? 0.320 5.423 -7.741 1.00 97.31 131 PHE A O 1
ATOM 1090 N N . ARG A 1 132 ? -1.233 5.047 -9.315 1.00 95.25 132 ARG A N 1
ATOM 1091 C CA . ARG A 1 132 ? -0.295 4.586 -10.331 1.00 95.25 132 ARG A CA 1
ATOM 1092 C C . ARG A 1 132 ? 0.166 5.773 -11.167 1.00 95.25 132 ARG A C 1
ATOM 1094 O O . ARG A 1 132 ? -0.595 6.321 -11.963 1.00 95.25 132 ARG A O 1
ATOM 1101 N N . ASN A 1 133 ? 1.425 6.143 -10.985 1.00 94.00 133 ASN A N 1
ATOM 1102 C CA . ASN A 1 133 ? 2.034 7.322 -11.574 1.00 94.00 133 ASN A CA 1
ATOM 1103 C C . ASN A 1 133 ? 2.920 6.932 -12.758 1.00 94.00 133 ASN A C 1
ATOM 1105 O O . ASN A 1 133 ? 3.829 6.108 -12.631 1.00 94.00 133 ASN A O 1
ATOM 1109 N N . PHE A 1 134 ? 2.629 7.534 -13.905 1.00 90.31 134 PHE A N 1
ATOM 1110 C CA . PHE A 1 134 ? 3.377 7.404 -15.145 1.00 90.31 134 PHE A CA 1
ATOM 1111 C C . PHE A 1 134 ? 3.987 8.759 -15.473 1.00 90.31 134 PHE A C 1
ATOM 1113 O O . PHE A 1 134 ? 3.288 9.654 -15.948 1.00 90.31 134 PHE A O 1
ATOM 1120 N N . GLY A 1 135 ? 5.259 8.934 -15.151 1.00 84.50 135 GLY A N 1
ATOM 1121 C CA . GLY A 1 135 ? 5.919 10.224 -15.265 1.00 84.50 135 GLY A CA 1
ATOM 1122 C C . GLY A 1 135 ? 6.577 10.461 -16.619 1.00 84.50 135 GLY A C 1
ATOM 1123 O O . GLY A 1 135 ? 6.622 9.593 -17.490 1.00 84.50 135 GLY A O 1
ATOM 1124 N N . TYR A 1 136 ? 7.114 11.664 -16.767 1.00 80.44 136 TYR A N 1
ATOM 1125 C CA . TYR A 1 136 ? 7.937 12.085 -17.895 1.00 80.44 136 TYR A CA 1
ATOM 1126 C C . TYR A 1 136 ? 9.227 12.732 -17.383 1.00 80.44 136 TYR A C 1
ATOM 1128 O O . TYR A 1 136 ? 9.426 12.898 -16.181 1.00 80.44 136 TYR A O 1
ATOM 1136 N N . THR A 1 137 ? 10.119 13.100 -18.296 1.00 75.75 137 THR A N 1
ATOM 1137 C CA . THR A 1 137 ? 11.378 13.775 -17.969 1.00 75.75 137 THR A CA 1
ATOM 1138 C C . THR A 1 137 ? 11.221 15.294 -18.104 1.00 75.75 137 THR A C 1
ATOM 1140 O O . THR A 1 137 ? 10.679 15.730 -19.122 1.00 75.75 137 THR A O 1
ATOM 1143 N N . PRO A 1 138 ? 11.748 16.121 -17.185 1.00 79.69 138 PRO A N 1
ATOM 1144 C CA . PRO A 1 138 ? 12.534 15.761 -15.999 1.00 79.69 138 PRO A CA 1
ATOM 1145 C C . PRO A 1 138 ? 11.712 15.056 -14.907 1.00 79.69 138 PRO A C 1
ATOM 1147 O O . PRO A 1 138 ? 10.584 15.454 -14.606 1.00 79.69 138 PRO A O 1
ATOM 1150 N N . SER A 1 139 ? 12.276 13.979 -14.356 1.00 81.19 139 SER A N 1
ATOM 1151 C CA . SER A 1 139 ? 11.584 13.058 -13.448 1.00 81.19 139 SER A CA 1
ATOM 1152 C C . SER A 1 139 ? 11.241 13.708 -12.107 1.00 81.19 139 SER A C 1
ATOM 1154 O O . SER A 1 139 ? 10.146 13.499 -11.597 1.00 81.19 139 SER A O 1
ATOM 1156 N N . ASP A 1 140 ? 12.116 14.560 -11.582 1.00 83.25 140 ASP A N 1
ATOM 1157 C CA . ASP A 1 140 ? 11.934 15.345 -10.359 1.00 83.25 140 ASP A CA 1
ATOM 1158 C C . ASP A 1 140 ? 10.693 16.246 -10.426 1.00 83.25 140 ASP A C 1
ATOM 1160 O O . ASP A 1 140 ? 9.837 16.202 -9.539 1.00 83.25 140 ASP A O 1
ATOM 1164 N N . ILE A 1 141 ? 10.541 16.998 -11.520 1.00 82.25 141 ILE A N 1
ATOM 1165 C CA . ILE A 1 141 ? 9.387 17.877 -11.746 1.00 82.25 141 ILE A CA 1
ATOM 1166 C C . ILE A 1 141 ? 8.108 17.044 -11.876 1.00 82.25 141 ILE A C 1
ATOM 1168 O O . ILE A 1 141 ? 7.073 17.388 -11.299 1.00 82.25 141 ILE A O 1
ATOM 1172 N N . SER A 1 142 ? 8.165 15.940 -12.624 1.00 85.00 142 SER A N 1
ATOM 1173 C CA . SER A 1 142 ? 7.018 15.053 -12.828 1.00 85.00 142 SER A CA 1
ATOM 1174 C C . SER A 1 142 ? 6.563 14.422 -11.501 1.00 85.00 142 SER A C 1
ATOM 1176 O O . SER A 1 142 ? 5.382 14.491 -11.151 1.00 85.00 142 SER A O 1
ATOM 1178 N N . ILE A 1 143 ? 7.505 13.904 -10.705 1.00 87.88 143 ILE A N 1
ATOM 1179 C CA . ILE A 1 143 ? 7.252 13.320 -9.381 1.00 87.88 143 ILE A CA 1
ATOM 1180 C C . ILE A 1 143 ? 6.666 14.362 -8.427 1.00 87.88 143 ILE A C 1
ATOM 1182 O O . ILE A 1 143 ? 5.683 14.061 -7.752 1.00 87.88 143 ILE A O 1
ATOM 1186 N N . ALA A 1 144 ? 7.212 15.582 -8.388 1.00 88.88 144 ALA A N 1
ATOM 1187 C CA . ALA A 1 144 ? 6.713 16.642 -7.514 1.00 88.88 144 ALA A CA 1
ATOM 1188 C C . ALA A 1 144 ? 5.243 16.987 -7.805 1.00 88.88 144 ALA A C 1
ATOM 1190 O O . ALA A 1 144 ? 4.437 17.081 -6.880 1.00 88.88 144 ALA A O 1
ATOM 1191 N N . ASN A 1 145 ? 4.866 17.107 -9.082 1.00 88.94 145 ASN A N 1
ATOM 1192 C CA . ASN A 1 145 ? 3.481 17.394 -9.470 1.00 88.94 145 ASN A CA 1
ATOM 1193 C C . ASN A 1 145 ? 2.531 16.224 -9.172 1.00 88.94 145 ASN A C 1
ATOM 1195 O O . ASN A 1 145 ? 1.420 16.442 -8.688 1.00 88.94 145 ASN A O 1
ATOM 1199 N N . MET A 1 146 ? 2.960 14.982 -9.419 1.00 91.50 146 MET A N 1
ATOM 1200 C CA . MET A 1 146 ? 2.157 13.796 -9.093 1.00 91.50 146 MET A CA 1
ATOM 1201 C C . MET A 1 146 ? 1.975 13.626 -7.580 1.00 91.50 146 MET A C 1
ATOM 1203 O O . MET A 1 146 ? 0.877 13.297 -7.131 1.00 91.50 146 MET A O 1
ATOM 1207 N N . ASN A 1 147 ? 3.006 13.923 -6.785 1.00 92.31 147 ASN A N 1
ATOM 1208 C CA . ASN A 1 147 ? 2.899 13.947 -5.329 1.00 92.31 147 ASN A CA 1
ATOM 1209 C C . ASN A 1 147 ? 1.981 15.070 -4.842 1.00 92.31 147 ASN A C 1
ATOM 1211 O O . ASN A 1 147 ? 1.134 14.808 -3.996 1.00 92.31 147 ASN A O 1
ATOM 1215 N N . ALA A 1 148 ? 2.050 16.267 -5.429 1.00 92.38 148 ALA A N 1
ATOM 1216 C CA . ALA A 1 148 ? 1.131 17.353 -5.090 1.00 92.38 148 ALA A CA 1
ATOM 1217 C C . ALA A 1 148 ? -0.338 16.981 -5.369 1.00 92.38 148 ALA A C 1
ATOM 1219 O O . ALA A 1 148 ? -1.206 17.253 -4.542 1.00 92.38 148 ALA A O 1
ATOM 1220 N N . LEU A 1 149 ? -0.626 16.318 -6.496 1.00 92.94 149 LEU A N 1
ATOM 1221 C CA . LEU A 1 149 ? -1.964 15.791 -6.790 1.00 92.94 149 LEU A CA 1
ATOM 1222 C C . LEU A 1 149 ? -2.389 14.726 -5.768 1.00 92.94 149 LEU A C 1
ATOM 1224 O O . LEU A 1 149 ? -3.505 14.781 -5.254 1.00 92.94 149 LEU A O 1
ATOM 1228 N N . LYS A 1 150 ? -1.508 13.764 -5.470 1.00 94.44 150 LYS A N 1
ATOM 1229 C CA . LYS A 1 150 ? -1.744 12.718 -4.464 1.00 94.44 150 LYS A CA 1
ATOM 1230 C C . LYS A 1 150 ? -2.089 13.339 -3.108 1.00 94.44 150 LYS A C 1
ATOM 1232 O O . LYS A 1 150 ? -3.097 12.966 -2.514 1.00 94.44 150 LYS A O 1
ATOM 1237 N N . ASP A 1 151 ? -1.297 14.304 -2.654 1.00 94.25 151 ASP A N 1
ATOM 1238 C CA . ASP A 1 151 ? -1.492 14.978 -1.371 1.00 94.25 151 ASP A CA 1
ATOM 1239 C C . ASP A 1 151 ? -2.816 15.757 -1.351 1.00 94.25 151 ASP A C 1
ATOM 1241 O O . ASP A 1 151 ? -3.582 15.613 -0.404 1.00 94.25 151 ASP A O 1
ATOM 1245 N N . GLN A 1 152 ? -3.168 16.470 -2.431 1.00 94.06 152 GLN A N 1
ATOM 1246 C CA . GLN A 1 152 ? -4.476 17.134 -2.556 1.00 94.06 152 GLN A CA 1
ATOM 1247 C C . GLN A 1 152 ? -5.648 16.152 -2.461 1.00 94.06 152 GLN A C 1
ATOM 1249 O O . GLN A 1 152 ? -6.648 16.445 -1.801 1.00 94.06 152 GLN A O 1
ATOM 1254 N N . VAL A 1 153 ? -5.544 14.988 -3.113 1.00 93.88 153 VAL A N 1
ATOM 1255 C CA . VAL A 1 153 ? -6.575 13.949 -3.021 1.00 93.88 153 VAL A CA 1
ATOM 1256 C C . VAL A 1 153 ? -6.674 13.457 -1.583 1.00 93.88 153 VAL A C 1
ATOM 1258 O O . VAL A 1 153 ? -7.772 13.491 -1.035 1.00 93.88 153 VAL A O 1
ATOM 1261 N N . ILE A 1 154 ? -5.560 13.065 -0.960 1.00 93.62 154 ILE A N 1
ATOM 1262 C CA . ILE A 1 154 ? -5.528 12.565 0.424 1.00 93.62 154 ILE A CA 1
ATOM 1263 C C . ILE A 1 154 ? -6.112 13.598 1.398 1.00 93.62 154 ILE A C 1
ATOM 1265 O O . ILE A 1 154 ? -6.947 13.249 2.231 1.00 93.62 154 ILE A O 1
ATOM 1269 N N . ASP A 1 155 ? -5.746 14.869 1.255 1.00 92.44 155 ASP A N 1
ATOM 1270 C CA . ASP A 1 155 ? -6.214 15.963 2.115 1.00 92.44 155 ASP A CA 1
ATOM 1271 C C . ASP A 1 155 ? -7.699 16.292 1.921 1.00 92.44 155 ASP A C 1
ATOM 1273 O O . ASP A 1 155 ? -8.346 16.832 2.821 1.00 92.44 155 ASP A O 1
ATOM 1277 N N . SER A 1 156 ? -8.269 15.943 0.766 1.00 92.31 156 SER A N 1
ATOM 1278 C CA . SER A 1 156 ? -9.698 16.120 0.493 1.00 92.31 156 SER A CA 1
ATOM 1279 C C . SER A 1 156 ? -10.582 15.021 1.092 1.00 92.31 156 SER A C 1
ATOM 1281 O O . SER A 1 156 ? -11.809 15.169 1.125 1.00 92.31 156 SER A O 1
ATOM 1283 N N . ILE A 1 157 ? -9.991 13.919 1.565 1.00 90.31 157 ILE A N 1
ATOM 1284 C CA . ILE A 1 157 ? -10.746 12.751 2.017 1.00 90.31 157 ILE A CA 1
ATOM 1285 C C . ILE A 1 157 ? -11.470 13.051 3.316 1.00 90.31 157 ILE A C 1
ATOM 1287 O O . ILE A 1 157 ? -10.892 13.423 4.335 1.00 90.31 157 ILE A O 1
ATOM 1291 N N . ARG A 1 158 ? -12.776 12.803 3.276 1.00 89.75 158 ARG A N 1
ATOM 1292 C CA . ARG A 1 158 ? -13.642 12.785 4.446 1.00 89.75 158 ARG A CA 1
ATOM 1293 C C . ARG A 1 158 ? -14.219 11.396 4.562 1.00 89.75 158 ARG A C 1
ATOM 1295 O O . ARG A 1 158 ? -14.912 10.933 3.660 1.00 89.75 158 ARG A O 1
ATOM 1302 N N . TRP A 1 159 ? -13.916 10.738 5.665 1.00 89.19 159 TRP A N 1
ATOM 1303 C CA . TRP A 1 159 ? -14.357 9.379 5.902 1.00 89.19 159 TRP A CA 1
ATOM 1304 C C . TRP A 1 159 ? -14.488 9.132 7.402 1.00 89.19 159 TRP A C 1
ATOM 1306 O O . TRP A 1 159 ? -13.939 9.875 8.219 1.00 89.19 159 TRP A O 1
ATOM 1316 N N . GLN A 1 160 ? -15.220 8.082 7.746 1.00 91.00 160 GLN A N 1
ATOM 1317 C CA . GLN A 1 160 ? -15.325 7.570 9.103 1.00 91.00 160 GLN A CA 1
ATOM 1318 C C . GLN A 1 160 ? -15.641 6.077 9.047 1.00 91.00 160 GLN A C 1
ATOM 1320 O O . GLN A 1 160 ? -16.302 5.615 8.114 1.00 91.00 160 GLN A O 1
ATOM 1325 N N . LEU A 1 161 ? -15.189 5.341 10.058 1.00 92.56 161 LEU A N 1
ATOM 1326 C CA . LEU A 1 161 ? -15.612 3.963 10.275 1.00 92.56 161 LEU A CA 1
ATOM 1327 C C . LEU A 1 161 ? -17.097 3.926 10.654 1.00 92.56 161 LEU A C 1
ATOM 1329 O O . LEU A 1 161 ? -17.603 4.856 11.287 1.00 92.56 161 LEU A O 1
ATOM 1333 N N . SER A 1 162 ? -17.780 2.841 10.292 1.00 93.06 162 SER A N 1
ATOM 1334 C CA . SER A 1 162 ? -19.125 2.556 10.799 1.00 93.06 162 SER A CA 1
ATOM 1335 C C . SER A 1 162 ? -19.092 2.308 12.309 1.00 93.06 162 SER A C 1
ATOM 1337 O O . SER A 1 162 ? -18.053 1.930 12.849 1.00 93.06 162 SER A O 1
ATOM 1339 N N . ASP A 1 163 ? -20.229 2.451 12.990 1.00 95.25 163 ASP A N 1
ATOM 1340 C CA . ASP A 1 163 ? -20.316 2.218 14.440 1.00 95.25 163 ASP A CA 1
ATOM 1341 C C . ASP A 1 163 ? -19.833 0.811 14.831 1.00 95.25 163 ASP A C 1
ATOM 1343 O O . ASP A 1 163 ? -19.122 0.639 15.819 1.00 95.25 163 ASP A O 1
ATOM 1347 N N . ALA A 1 164 ? -20.153 -0.197 14.013 1.00 95.44 164 ALA A N 1
ATOM 1348 C CA . ALA A 1 164 ? -19.683 -1.565 14.212 1.00 95.44 164 ALA A CA 1
ATOM 1349 C C . ALA A 1 164 ? -18.150 -1.666 14.140 1.00 95.44 164 ALA A C 1
ATOM 1351 O O . ALA A 1 164 ? -17.531 -2.241 15.033 1.00 95.44 164 ALA A O 1
ATOM 1352 N N . ALA A 1 165 ? -17.529 -1.059 13.125 1.00 94.50 165 ALA A N 1
ATOM 1353 C CA . ALA A 1 165 ? -16.076 -1.069 12.974 1.00 94.50 165 ALA A CA 1
ATOM 1354 C C . ALA A 1 165 ? -15.371 -0.226 14.052 1.00 94.50 165 ALA A C 1
ATOM 1356 O O . ALA A 1 165 ? -14.293 -0.592 14.512 1.00 94.50 165 ALA A O 1
ATOM 1357 N N . GLN A 1 166 ? -15.986 0.869 14.513 1.00 95.56 166 GLN A N 1
ATOM 1358 C CA . GLN A 1 166 ? -15.474 1.653 15.641 1.00 95.56 166 GLN A CA 1
ATOM 1359 C C . GLN A 1 166 ? -15.494 0.854 16.949 1.00 95.56 166 GLN A C 1
ATOM 1361 O O . GLN A 1 166 ? -14.509 0.872 17.689 1.00 95.56 166 GLN A O 1
ATOM 1366 N N . ASN A 1 167 ? -16.582 0.127 17.220 1.00 96.44 167 ASN A N 1
ATOM 1367 C CA . ASN A 1 167 ? -16.667 -0.761 18.379 1.00 96.44 167 ASN A CA 1
ATOM 1368 C C . ASN A 1 167 ? -15.613 -1.865 18.297 1.00 96.44 167 ASN A C 1
ATOM 1370 O O . ASN A 1 167 ? -14.888 -2.087 19.265 1.00 96.44 167 ASN A O 1
ATOM 1374 N N . ARG A 1 168 ? -15.449 -2.478 17.120 1.00 96.50 168 ARG A N 1
ATOM 1375 C CA . ARG A 1 168 ? -14.433 -3.510 16.916 1.00 96.50 168 ARG A CA 1
ATOM 1376 C C . ARG A 1 168 ? -13.014 -2.979 17.114 1.00 96.50 168 ARG A C 1
ATOM 1378 O O . ARG A 1 168 ? -12.214 -3.601 17.802 1.00 96.50 168 ARG A O 1
ATOM 1385 N N . LEU A 1 169 ? -12.711 -1.796 16.580 1.00 96.06 169 LEU A N 1
ATOM 1386 C CA . LEU A 1 169 ? -11.425 -1.132 16.792 1.00 96.06 169 LEU A CA 1
ATOM 1387 C C . LEU A 1 169 ? -11.147 -0.892 18.281 1.00 96.06 169 LEU A C 1
ATOM 1389 O O . LEU A 1 169 ? -10.003 -1.012 18.712 1.00 96.06 169 LEU A O 1
ATOM 1393 N N . LYS A 1 170 ? -12.171 -0.546 19.067 1.00 96.06 170 LYS A N 1
ATOM 1394 C CA . LYS A 1 170 ? -12.028 -0.378 20.515 1.00 96.06 170 LYS A CA 1
ATOM 1395 C C . LYS A 1 170 ? -11.680 -1.702 21.198 1.00 96.06 170 LYS A C 1
ATOM 1397 O O . LYS A 1 170 ? -10.718 -1.734 21.951 1.00 96.06 170 LYS A O 1
ATOM 1402 N N . GLU A 1 171 ? -12.396 -2.780 20.886 1.00 97.44 171 GLU A N 1
ATOM 1403 C CA . GLU A 1 171 ? -12.096 -4.117 21.422 1.00 97.44 171 GLU A CA 1
ATOM 1404 C C . GLU A 1 171 ? -10.663 -4.554 21.096 1.00 97.44 171 GLU A C 1
ATOM 1406 O O . GLU A 1 171 ? -9.949 -5.054 21.960 1.00 97.44 171 GLU A O 1
ATOM 1411 N N . VAL A 1 172 ? -10.219 -4.330 19.857 1.00 96.44 172 VAL A N 1
ATOM 1412 C CA . VAL A 1 172 ? -8.852 -4.644 19.421 1.00 96.44 172 VAL A CA 1
ATOM 1413 C C . VAL A 1 172 ? -7.828 -3.798 20.185 1.00 96.44 172 VAL A C 1
ATOM 1415 O O . VAL A 1 172 ? -6.820 -4.327 20.640 1.00 96.44 172 VAL A O 1
ATOM 1418 N N . LYS A 1 173 ? -8.087 -2.506 20.405 1.00 95.44 173 LYS A N 1
ATOM 1419 C CA . LYS A 1 173 ? -7.210 -1.658 21.232 1.00 95.44 173 LYS A CA 1
ATOM 1420 C C . LYS A 1 173 ? -7.160 -2.101 22.693 1.00 95.44 173 LYS A C 1
ATOM 1422 O O . LYS A 1 173 ? -6.105 -2.001 23.303 1.00 95.44 173 LYS A O 1
ATOM 1427 N N . ASP A 1 174 ? -8.265 -2.596 23.243 1.00 97.19 174 ASP A N 1
ATOM 1428 C CA . ASP A 1 174 ? -8.298 -3.115 24.614 1.00 97.19 174 ASP A CA 1
ATOM 1429 C C . ASP A 1 174 ? -7.487 -4.423 24.738 1.00 97.19 174 ASP A C 1
ATOM 1431 O O . ASP A 1 174 ? -6.868 -4.667 25.773 1.00 97.19 174 ASP A O 1
ATOM 1435 N N . LEU A 1 175 ? -7.450 -5.246 23.680 1.00 96.38 175 LEU A N 1
ATOM 1436 C CA . LEU A 1 175 ? -6.633 -6.466 23.611 1.00 96.38 175 LEU A CA 1
ATOM 1437 C C . LEU A 1 175 ? -5.136 -6.176 23.414 1.00 96.38 175 LEU A C 1
ATOM 1439 O O . LEU A 1 175 ? -4.303 -6.861 24.006 1.00 96.38 175 LEU A O 1
ATOM 1443 N N . TRP A 1 176 ? -4.797 -5.165 22.609 1.00 96.19 176 TRP A N 1
ATOM 1444 C CA . TRP A 1 176 ? -3.417 -4.783 22.284 1.00 96.19 176 TRP A CA 1
ATOM 1445 C C . TRP A 1 176 ? -3.193 -3.272 22.474 1.00 96.19 176 TRP A C 1
ATOM 1447 O O . TRP A 1 176 ? -3.073 -2.533 21.492 1.00 96.19 176 TRP A O 1
ATOM 1457 N N . PRO A 1 177 ? -3.123 -2.785 23.727 1.00 95.94 177 PRO A N 1
ATOM 1458 C CA . PRO A 1 177 ? -3.057 -1.350 24.017 1.00 95.94 177 PRO A CA 1
ATOM 1459 C C . PRO A 1 177 ? -1.751 -0.684 23.568 1.00 95.94 177 PRO A C 1
ATOM 1461 O O . PRO A 1 177 ? -1.738 0.520 23.310 1.00 95.94 177 PRO A O 1
ATOM 1464 N N . ASP A 1 178 ? -0.670 -1.458 23.455 1.00 96.62 178 ASP A N 1
ATOM 1465 C CA . ASP A 1 178 ? 0.664 -0.958 23.107 1.00 96.62 178 ASP A CA 1
ATOM 1466 C C . ASP A 1 178 ? 0.981 -1.034 21.602 1.00 96.62 178 ASP A C 1
ATOM 1468 O O . ASP A 1 178 ? 2.022 -0.524 21.172 1.00 96.62 178 ASP A O 1
ATOM 1472 N N . ALA A 1 179 ? 0.095 -1.641 20.800 1.00 96.31 179 ALA A N 1
ATOM 1473 C CA . ALA A 1 179 ? 0.300 -1.810 19.364 1.00 96.31 179 ALA A CA 1
ATOM 1474 C C . ALA A 1 179 ? 0.324 -0.455 18.641 1.00 96.31 179 ALA A C 1
ATOM 1476 O O . ALA A 1 179 ? -0.549 0.402 18.840 1.00 96.31 179 ALA A O 1
ATOM 1477 N N . LYS A 1 180 ? 1.317 -0.248 17.773 1.00 95.88 180 LYS A N 1
ATOM 1478 C CA . LYS A 1 180 ? 1.551 1.030 17.091 1.00 95.88 180 LYS A CA 1
ATOM 1479 C C . LYS A 1 180 ? 2.217 0.852 15.729 1.00 95.88 180 LYS A C 1
ATOM 1481 O O . LYS A 1 180 ? 3.191 0.136 15.565 1.00 95.88 180 LYS A O 1
ATOM 1486 N N . LEU A 1 181 ? 1.768 1.654 14.767 1.00 96.69 181 LEU A N 1
ATOM 1487 C CA . LEU A 1 181 ? 2.447 1.763 13.480 1.00 96.69 181 LEU A CA 1
ATOM 1488 C C . LEU A 1 181 ? 3.818 2.419 13.656 1.00 96.69 181 LEU A C 1
ATOM 1490 O O . LEU A 1 181 ? 3.952 3.445 14.345 1.00 96.69 181 LEU A O 1
ATOM 1494 N N . SER A 1 182 ? 4.811 1.888 12.951 1.00 96.31 182 SER A N 1
ATOM 1495 C CA . SER A 1 182 ? 6.104 2.537 12.788 1.00 96.31 182 SER A CA 1
ATOM 1496 C C . SER A 1 182 ? 5.903 3.912 12.154 1.00 96.31 182 SER A C 1
ATOM 1498 O O . SER A 1 182 ? 5.221 4.053 11.142 1.00 96.31 182 SER A O 1
ATOM 1500 N N . GLN A 1 183 ? 6.484 4.961 12.742 1.00 93.94 183 GLN A N 1
ATOM 1501 C CA . GLN A 1 183 ? 6.367 6.318 12.182 1.00 93.94 183 GLN A CA 1
ATOM 1502 C C . GLN A 1 183 ? 7.221 6.501 10.925 1.00 93.94 183 GLN A C 1
ATOM 1504 O O . GLN A 1 183 ? 6.866 7.273 10.040 1.00 93.94 183 GLN A O 1
ATOM 1509 N N . HIS A 1 184 ? 8.329 5.767 10.856 1.00 93.38 184 HIS A N 1
ATOM 1510 C CA . HIS A 1 184 ? 9.267 5.758 9.745 1.00 93.38 184 HIS A CA 1
ATOM 1511 C C . HIS A 1 184 ? 9.661 4.313 9.462 1.00 93.38 184 HIS A C 1
ATOM 1513 O O . HIS A 1 184 ? 9.746 3.505 10.391 1.00 93.38 184 HIS A O 1
ATOM 1519 N N . ARG A 1 185 ? 9.913 4.006 8.192 1.00 94.75 185 ARG A N 1
ATOM 1520 C CA . ARG A 1 185 ? 10.407 2.705 7.755 1.00 94.75 185 ARG A CA 1
ATOM 1521 C C . ARG A 1 185 ? 11.335 2.879 6.563 1.00 94.75 185 ARG A C 1
ATOM 1523 O O . ARG A 1 185 ? 11.000 3.615 5.634 1.00 94.75 185 ARG A O 1
ATOM 1530 N N . GLU A 1 186 ? 12.460 2.179 6.601 1.00 95.94 186 GLU A N 1
ATOM 1531 C CA . GLU A 1 186 ? 13.350 2.054 5.452 1.00 95.94 186 GLU A CA 1
ATOM 1532 C C . GLU A 1 186 ? 12.799 1.034 4.441 1.00 95.94 186 GLU A C 1
ATOM 1534 O O . GLU A 1 186 ? 12.021 0.150 4.816 1.00 95.94 186 GLU A O 1
ATOM 1539 N N . PRO A 1 187 ? 13.179 1.134 3.157 1.00 96.38 187 PRO A N 1
ATOM 1540 C CA . PRO A 1 187 ? 12.847 0.113 2.173 1.00 96.38 187 PRO A CA 1
ATOM 1541 C C . PRO A 1 187 ? 13.381 -1.262 2.577 1.00 96.38 187 PRO A C 1
ATOM 1543 O O . PRO A 1 187 ? 14.463 -1.381 3.145 1.00 96.38 187 PRO A O 1
ATOM 1546 N N . GLU A 1 188 ? 12.632 -2.307 2.245 1.00 95.88 188 GLU A N 1
ATOM 1547 C CA . GLU A 1 188 ? 13.037 -3.680 2.516 1.00 95.88 188 GLU A CA 1
ATOM 1548 C C . GLU A 1 188 ? 14.107 -4.143 1.511 1.00 95.88 188 GLU A C 1
ATOM 1550 O O . GLU A 1 188 ? 13.977 -3.937 0.298 1.00 95.88 188 GLU A O 1
ATOM 1555 N N . ASP A 1 189 ? 15.128 -4.851 1.998 1.00 93.25 189 ASP A N 1
ATOM 1556 C CA . ASP A 1 189 ? 16.242 -5.384 1.196 1.00 93.25 189 ASP A CA 1
ATOM 1557 C C . ASP A 1 189 ? 15.875 -6.696 0.478 1.00 93.25 189 ASP A C 1
ATOM 1559 O O . ASP A 1 189 ? 16.582 -7.710 0.527 1.00 93.25 189 ASP A O 1
ATOM 1563 N N . TRP A 1 190 ? 14.722 -6.720 -0.189 1.00 93.31 190 TRP A N 1
ATOM 1564 C CA . TRP A 1 190 ? 14.261 -7.918 -0.877 1.00 93.31 190 TRP A CA 1
ATOM 1565 C C . TRP A 1 190 ? 15.108 -8.249 -2.104 1.00 93.31 190 TRP A C 1
ATOM 1567 O O . TRP A 1 190 ? 15.287 -7.455 -3.031 1.00 93.31 190 TRP A O 1
ATOM 1577 N N . VAL A 1 191 ? 15.534 -9.503 -2.173 1.00 91.75 191 VAL A N 1
ATOM 1578 C CA . VAL A 1 191 ? 16.227 -10.074 -3.317 1.00 91.75 191 VAL A CA 1
ATOM 1579 C C . VAL A 1 191 ? 15.204 -10.806 -4.181 1.00 91.75 191 VAL A C 1
ATOM 1581 O O . VAL A 1 191 ? 14.610 -11.805 -3.774 1.00 91.75 191 VAL A O 1
ATOM 1584 N N . TYR A 1 192 ? 15.013 -10.305 -5.401 1.00 92.06 192 TYR A N 1
ATOM 1585 C CA . TYR A 1 192 ? 14.088 -10.878 -6.383 1.00 92.06 192 TYR A CA 1
ATOM 1586 C C . TYR A 1 192 ? 14.575 -12.249 -6.861 1.00 92.06 192 TYR A C 1
ATOM 1588 O O . TYR A 1 192 ? 15.785 -12.422 -7.040 1.00 92.06 192 TYR A O 1
ATOM 1596 N N . PRO A 1 193 ? 13.674 -13.216 -7.096 1.00 93.19 193 PRO A N 1
ATOM 1597 C CA . PRO A 1 193 ? 14.056 -14.554 -7.529 1.00 93.19 193 PRO A CA 1
ATOM 1598 C C . PRO A 1 193 ? 14.619 -14.556 -8.955 1.00 93.19 193 PRO A C 1
ATOM 1600 O O . PRO A 1 193 ? 14.331 -13.679 -9.773 1.00 93.19 193 PRO A O 1
ATOM 1603 N N . GLU A 1 194 ? 15.402 -15.586 -9.265 1.00 93.19 194 GLU A N 1
ATOM 1604 C CA . GLU A 1 194 ? 15.769 -15.906 -10.645 1.00 93.19 194 GLU A CA 1
ATOM 1605 C C . GLU A 1 194 ? 14.654 -16.750 -11.260 1.00 93.19 194 GLU A C 1
ATOM 1607 O O . GLU A 1 194 ? 14.207 -17.737 -10.665 1.00 93.19 194 GLU A O 1
ATOM 1612 N N . TRP A 1 195 ? 14.196 -16.369 -12.449 1.00 93.81 195 TRP A N 1
ATOM 1613 C CA . TRP A 1 195 ? 13.066 -17.007 -13.114 1.00 93.81 195 TRP A CA 1
ATOM 1614 C C . TRP A 1 195 ? 13.248 -17.011 -14.633 1.00 93.81 195 TRP A C 1
ATOM 1616 O O . TRP A 1 195 ? 14.110 -16.318 -15.176 1.00 93.81 195 TRP A O 1
ATOM 1626 N N . ARG A 1 196 ? 12.431 -17.814 -15.310 1.00 94.00 196 ARG A N 1
ATOM 1627 C CA . ARG A 1 196 ? 12.313 -17.845 -16.771 1.00 94.00 196 ARG A CA 1
ATOM 1628 C C . ARG A 1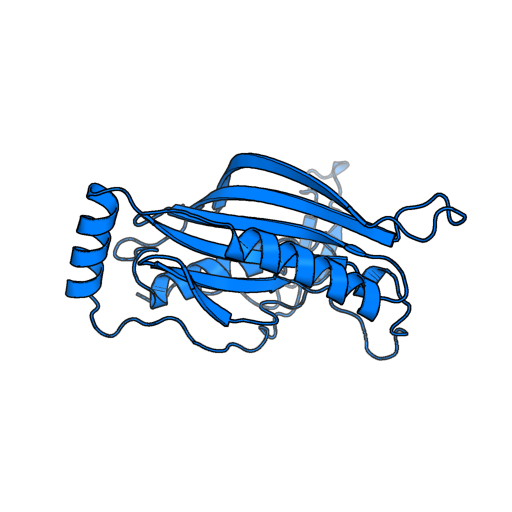 196 ? 10.858 -18.016 -17.184 1.00 94.00 196 ARG A C 1
ATOM 1630 O O . ARG A 1 196 ? 10.059 -18.555 -16.411 1.00 94.00 196 ARG A O 1
ATOM 1637 N N . ASP A 1 197 ? 10.561 -17.655 -18.426 1.00 93.62 197 ASP A N 1
ATOM 1638 C CA . ASP A 1 197 ? 9.303 -18.042 -19.053 1.00 93.62 197 ASP A CA 1
ATOM 1639 C C . ASP A 1 197 ? 9.198 -19.572 -19.118 1.00 93.62 197 ASP A C 1
ATOM 1641 O O . ASP A 1 197 ? 10.163 -20.289 -19.431 1.00 93.62 197 ASP A O 1
ATOM 1645 N N . GLY A 1 198 ? 8.022 -20.083 -18.774 1.00 92.38 198 GLY A N 1
ATOM 1646 C CA . GLY A 1 198 ? 7.723 -21.501 -18.887 1.00 92.38 198 GLY A CA 1
ATOM 1647 C C . GLY A 1 198 ? 7.380 -21.925 -20.305 1.00 92.38 198 GLY A C 1
ATOM 1648 O O . GLY A 1 198 ? 6.795 -21.188 -21.102 1.00 92.38 198 GLY A O 1
ATOM 1649 N N . ASP A 1 199 ? 7.710 -23.172 -20.606 1.00 93.56 199 ASP A N 1
ATOM 1650 C CA . ASP A 1 199 ? 7.373 -23.826 -21.855 1.00 93.56 199 ASP A CA 1
ATOM 1651 C C . ASP A 1 199 ? 5.951 -24.405 -21.789 1.00 93.56 199 ASP A C 1
ATOM 1653 O O . ASP A 1 199 ? 5.709 -25.500 -21.266 1.00 93.56 199 ASP A O 1
ATOM 1657 N N . LYS A 1 200 ? 4.990 -23.673 -22.366 1.00 91.44 200 LYS A N 1
ATOM 1658 C CA . LYS A 1 200 ? 3.587 -24.110 -22.442 1.00 91.44 200 LYS A CA 1
ATOM 1659 C C . LYS A 1 200 ? 3.422 -25.453 -23.160 1.00 91.44 200 LYS A C 1
ATOM 1661 O O . LYS A 1 200 ? 2.484 -26.179 -22.842 1.00 91.44 200 LYS A O 1
ATOM 1666 N N . GLN A 1 201 ? 4.307 -25.809 -24.099 1.00 92.81 201 GLN A N 1
ATOM 1667 C CA . GLN A 1 201 ? 4.227 -27.093 -24.812 1.00 92.81 201 GLN A CA 1
ATOM 1668 C C . GLN A 1 201 ? 4.581 -28.277 -23.904 1.00 92.81 201 GLN A C 1
ATOM 1670 O O . GLN A 1 201 ? 4.149 -29.398 -24.162 1.00 92.81 201 GLN A O 1
ATOM 1675 N N . LYS A 1 202 ? 5.317 -28.025 -22.816 1.00 93.44 202 LYS A N 1
ATOM 1676 C CA . LYS A 1 202 ? 5.657 -29.012 -21.780 1.00 93.44 202 LYS A CA 1
ATOM 1677 C C . LYS A 1 202 ? 4.715 -28.973 -20.574 1.00 93.44 202 LYS A C 1
ATOM 1679 O O . LYS A 1 202 ? 4.946 -29.692 -19.608 1.00 93.44 202 LYS A O 1
ATOM 1684 N N . GLY A 1 203 ? 3.665 -28.149 -20.620 1.00 93.50 203 GLY A N 1
ATOM 1685 C CA . GLY A 1 203 ? 2.732 -27.968 -19.506 1.00 93.50 203 GLY A CA 1
ATOM 1686 C C . GLY A 1 203 ? 3.304 -27.157 -18.339 1.00 93.50 203 GLY A C 1
ATOM 1687 O O . GLY A 1 203 ? 2.768 -27.228 -17.236 1.00 93.50 203 GLY A O 1
ATOM 1688 N N . GLU A 1 204 ? 4.385 -26.401 -18.554 1.00 94.50 204 GLU A N 1
ATOM 1689 C CA . GLU A 1 204 ? 4.952 -25.541 -17.515 1.00 94.50 204 GLU A CA 1
ATOM 1690 C C . GLU A 1 204 ? 4.073 -24.294 -17.273 1.00 94.50 204 GLU A C 1
ATOM 1692 O O . GLU A 1 204 ? 3.438 -23.784 -18.207 1.00 94.50 204 GLU A O 1
ATOM 1697 N N . PRO A 1 205 ? 4.034 -23.769 -16.031 1.00 91.62 205 PRO A N 1
ATOM 1698 C CA . PRO A 1 205 ? 3.379 -22.495 -15.738 1.00 91.62 205 PRO A CA 1
ATOM 1699 C C . PRO A 1 205 ? 4.097 -21.337 -16.440 1.00 91.62 205 PRO A C 1
ATOM 1701 O O . PRO A 1 205 ? 5.271 -21.448 -16.760 1.00 91.62 205 PRO A O 1
ATOM 1704 N N . HIS A 1 206 ? 3.422 -20.195 -16.622 1.00 89.31 206 HIS A N 1
ATOM 1705 C CA . HIS A 1 206 ? 4.006 -19.010 -17.275 1.00 89.31 206 HIS A CA 1
ATOM 1706 C C . HIS A 1 206 ? 5.360 -18.592 -16.682 1.00 89.31 206 HIS A C 1
ATOM 1708 O O . HIS A 1 206 ? 6.262 -18.226 -17.424 1.00 89.31 206 HIS A O 1
ATOM 1714 N N . ILE A 1 207 ? 5.503 -18.692 -15.359 1.00 90.88 207 ILE A N 1
ATOM 1715 C CA . ILE A 1 207 ? 6.715 -18.333 -14.626 1.00 90.88 207 ILE A CA 1
ATOM 1716 C C . ILE A 1 207 ? 7.275 -19.597 -13.983 1.00 90.88 207 ILE A C 1
ATOM 1718 O O . ILE A 1 207 ? 6.608 -20.226 -13.158 1.00 90.88 207 ILE A O 1
ATOM 1722 N N . VAL A 1 208 ? 8.517 -19.939 -14.319 1.00 92.06 208 VAL A N 1
ATOM 1723 C CA . VAL A 1 208 ? 9.272 -21.001 -13.648 1.00 92.06 208 VAL A CA 1
ATOM 1724 C C . VAL A 1 208 ? 10.368 -20.362 -12.807 1.00 92.06 208 VAL A C 1
ATOM 1726 O O . VAL A 1 208 ? 11.314 -19.776 -13.335 1.00 92.06 208 VAL A O 1
ATOM 1729 N N . ILE A 1 209 ? 10.242 -20.486 -11.486 1.00 91.69 209 ILE A N 1
ATOM 1730 C CA . ILE A 1 209 ? 11.256 -20.018 -10.539 1.00 91.69 209 ILE A CA 1
ATOM 1731 C C . ILE A 1 209 ? 12.438 -20.986 -10.563 1.00 91.69 209 ILE A C 1
ATOM 1733 O O . ILE A 1 209 ? 12.287 -22.165 -10.248 1.00 91.69 209 ILE A O 1
ATOM 1737 N N . LEU A 1 210 ? 13.614 -20.477 -10.918 1.00 92.62 210 LEU A N 1
ATOM 1738 C CA . LEU A 1 210 ? 14.869 -21.229 -10.920 1.00 92.62 210 LEU A CA 1
ATOM 1739 C C . LEU A 1 210 ? 15.514 -21.209 -9.533 1.00 92.62 210 LEU A C 1
ATOM 1741 O O . LEU A 1 210 ? 16.030 -22.224 -9.069 1.00 92.62 210 LEU A O 1
ATOM 1745 N N . LYS A 1 211 ? 15.450 -20.057 -8.856 1.00 92.00 211 LYS A N 1
ATOM 1746 C CA . LYS A 1 211 ? 16.003 -19.868 -7.515 1.00 92.00 211 LYS A CA 1
ATOM 1747 C C . LYS A 1 211 ? 15.159 -18.879 -6.721 1.00 92.00 211 LYS A C 1
ATOM 1749 O O . LYS A 1 211 ? 15.012 -17.722 -7.114 1.00 92.00 211 LYS A O 1
ATOM 1754 N N . ARG A 1 212 ? 14.631 -19.336 -5.581 1.00 85.81 212 ARG A N 1
ATOM 1755 C CA . ARG A 1 212 ? 14.025 -18.453 -4.577 1.00 85.81 212 ARG A CA 1
ATOM 1756 C C . ARG A 1 212 ? 15.129 -17.733 -3.813 1.00 85.81 212 ARG A C 1
ATOM 1758 O O . ARG A 1 212 ? 16.118 -18.359 -3.441 1.00 85.81 212 ARG A O 1
ATOM 1765 N N . ASN A 1 213 ? 14.937 -16.437 -3.599 1.00 87.31 213 ASN A N 1
ATOM 1766 C CA . ASN A 1 213 ? 15.858 -15.607 -2.836 1.00 87.31 213 ASN A CA 1
ATOM 1767 C C . ASN A 1 213 ? 15.186 -15.193 -1.518 1.00 87.31 213 ASN A C 1
ATOM 1769 O O . ASN A 1 213 ? 15.102 -16.030 -0.622 1.00 87.31 213 ASN A O 1
ATOM 1773 N N . THR A 1 214 ? 14.661 -13.974 -1.381 1.00 92.06 214 THR A N 1
ATOM 1774 C CA . THR A 1 214 ? 13.996 -13.570 -0.129 1.00 92.06 214 THR A CA 1
ATOM 1775 C C . THR A 1 214 ? 12.654 -14.295 0.050 1.00 92.06 214 THR A C 1
ATOM 1777 O O . THR A 1 214 ? 11.862 -14.321 -0.897 1.00 92.06 214 THR A O 1
ATOM 1780 N N . PRO A 1 215 ? 12.377 -14.908 1.219 1.00 91.50 215 PRO A N 1
ATOM 1781 C CA . PRO A 1 215 ? 11.075 -15.502 1.497 1.00 91.50 215 PRO A CA 1
ATOM 1782 C C . PRO A 1 215 ? 10.013 -14.420 1.763 1.00 91.50 215 PRO A C 1
ATOM 1784 O O . PRO A 1 215 ? 10.357 -13.295 2.126 1.00 91.50 215 PRO A O 1
ATOM 1787 N N . PRO A 1 216 ? 8.721 -14.747 1.613 1.00 90.94 216 PRO A N 1
ATOM 1788 C CA . PRO A 1 216 ? 7.648 -13.833 1.981 1.00 90.94 216 PRO A CA 1
ATOM 1789 C C . PRO A 1 216 ? 7.700 -13.449 3.474 1.00 90.94 216 PRO A C 1
ATOM 1791 O O . PRO A 1 216 ? 7.945 -14.342 4.286 1.00 90.94 216 PRO A O 1
ATOM 1794 N N . PRO A 1 217 ? 7.404 -12.188 3.852 1.00 92.00 217 PRO A N 1
ATOM 1795 C CA . PRO A 1 217 ? 7.326 -11.772 5.251 1.00 92.00 217 PRO A CA 1
ATOM 1796 C C . PRO A 1 217 ? 6.350 -12.650 6.035 1.00 92.00 217 PRO A C 1
ATOM 1798 O O . PRO A 1 217 ? 5.228 -12.893 5.569 1.00 92.00 217 PRO A O 1
ATOM 1801 N N . GLU A 1 218 ? 6.791 -13.153 7.183 1.00 91.25 218 GLU A N 1
ATOM 1802 C CA . GLU A 1 218 ? 5.971 -13.980 8.065 1.00 91.25 218 GLU A CA 1
ATOM 1803 C C . GLU A 1 218 ? 5.041 -13.115 8.914 1.00 91.25 218 GLU A C 1
ATOM 1805 O O . GLU A 1 218 ? 5.301 -11.935 9.144 1.00 91.25 218 GLU A O 1
ATOM 1810 N N . PHE A 1 219 ? 3.928 -13.716 9.333 1.00 92.75 219 PHE A N 1
ATOM 1811 C CA . PHE A 1 219 ? 3.019 -13.090 10.274 1.00 92.75 219 PHE A CA 1
ATOM 1812 C C . PHE A 1 219 ? 3.420 -13.479 11.698 1.00 92.75 219 PHE A C 1
ATOM 1814 O O . PHE A 1 219 ? 3.404 -14.662 12.040 1.00 92.75 219 PHE A O 1
ATOM 1821 N N . GLU A 1 220 ? 3.765 -12.486 12.507 1.00 90.62 220 GLU A N 1
ATOM 1822 C CA . GLU A 1 220 ? 4.071 -12.624 13.929 1.00 90.62 220 GLU A CA 1
ATOM 1823 C C . GLU A 1 220 ? 2.810 -12.290 14.740 1.00 90.62 220 GLU A C 1
ATOM 1825 O O . GLU A 1 220 ? 2.246 -11.202 14.577 1.00 90.62 220 GLU A O 1
ATOM 1830 N N . ILE A 1 221 ? 2.364 -13.255 15.558 1.00 81.69 221 ILE A N 1
ATOM 1831 C CA . ILE A 1 221 ? 1.157 -13.199 16.408 1.00 81.69 221 ILE A CA 1
ATOM 1832 C C . ILE A 1 221 ? 1.522 -12.726 17.814 1.00 81.69 221 ILE A C 1
ATOM 1834 O O . ILE A 1 221 ? 2.521 -13.255 18.356 1.00 81.69 221 ILE A O 1
#

pLDDT: mean 90.24, std 8.67, range [52.59, 98.0]